Protein AF-A0A9W6NNH2-F1 (afdb_monomer)

Organism: NCBI:txid53360

Solvent-accessible surface area (backbone atoms only — not comparable to full-atom values): 13615 Å² total; per-residue (Å²): 144,78,88,74,80,78,75,76,79,69,58,72,83,59,45,53,59,52,49,52,51,45,46,66,54,49,48,57,52,49,50,51,48,53,50,50,55,46,50,50,50,52,47,36,63,72,48,48,49,53,44,42,61,72,46,48,44,54,47,47,42,56,69,50,48,49,55,51,50,48,47,49,44,59,67,47,46,48,54,51,51,50,48,48,47,57,66,48,49,52,53,50,52,47,45,44,59,70,52,47,42,62,54,48,51,52,51,52,49,53,53,56,68,48,44,62,57,53,53,50,52,52,50,54,50,52,51,49,50,49,50,51,50,50,50,51,50,48,51,48,51,67,50,48,51,55,49,51,50,50,52,52,48,48,41,63,70,49,50,49,56,50,50,50,53,50,51,49,50,44,56,55,51,54,52,50,47,45,48,60,69,46,52,49,55,52,53,48,46,46,62,67,62,47,48,58,57,52,53,48,47,45,63,70,48,51,45,59,50,51,52,50,51,49,50,53,38,45,74,70,62,80,40,76,72,79,76,71,80,71,79,82,71,89,86,82,85,78,82,80,86,74,133

Sequence (243 aa):
MTTRNEVQPLPAWLAWPIRVLAVIFVLPFRLAWDALVWLARVSWKYVGAPFTKYVLAPFCYYVLWTPLRWIAVHLLWRPLSWIAVHILWRPLVWFAKYVLAPMWDGFVWLLKATAPFWHLLARILLTAAKAVALALALVHRWILTPIGRAVAFVWRWVVVPIGQALRWAWNHSVVLLWRYLVVVPLRFVWTYVVVPPARWLHTWVLRPIADTTRSILTTLGLREPPRSRHPLRPGRHPQPRRR

Structure (mmCIF, N/CA/C/O backbone):
data_AF-A0A9W6NNH2-F1
#
_entry.id   AF-A0A9W6NNH2-F1
#
loop_
_atom_site.group_PDB
_atom_site.id
_atom_site.type_symbol
_atom_site.label_atom_id
_atom_site.label_alt_id
_atom_site.label_comp_id
_atom_site.label_asym_id
_atom_site.label_entity_id
_atom_site.label_seq_id
_atom_site.pdbx_PDB_ins_code
_atom_site.Cartn_x
_atom_site.Cartn_y
_atom_site.Cartn_z
_atom_site.occupancy
_atom_site.B_iso_or_equiv
_atom_site.auth_seq_id
_atom_site.auth_comp_id
_atom_site.auth_asym_id
_atom_site.auth_atom_id
_atom_site.pdbx_PDB_model_num
ATOM 1 N N . MET A 1 1 ? -40.286 -48.020 66.242 1.00 47.25 1 MET A N 1
ATOM 2 C CA . MET A 1 1 ? -40.678 -47.197 67.405 1.00 47.25 1 MET A CA 1
ATOM 3 C C . MET A 1 1 ? -41.002 -45.794 66.916 1.00 47.25 1 MET A C 1
ATOM 5 O O . MET A 1 1 ? -40.103 -44.993 66.723 1.00 47.25 1 MET A O 1
ATOM 9 N N . THR A 1 2 ? -42.276 -45.524 66.649 1.00 50.50 2 THR A N 1
ATOM 10 C CA . THR A 1 2 ? -42.802 -44.188 66.329 1.00 50.50 2 THR A CA 1
ATOM 11 C C . THR A 1 2 ? -44.136 -44.083 67.047 1.00 50.50 2 THR A C 1
ATOM 13 O O . THR A 1 2 ? -45.146 -44.591 66.564 1.00 50.50 2 THR A O 1
ATOM 16 N N . THR A 1 3 ? -44.121 -43.508 68.247 1.00 53.25 3 THR A N 1
ATOM 17 C CA . THR A 1 3 ? -45.312 -43.156 69.021 1.00 53.25 3 THR A CA 1
ATOM 18 C C . THR A 1 3 ? -46.012 -42.003 68.308 1.00 53.25 3 THR A C 1
ATOM 20 O O . THR A 1 3 ? -45.680 -40.832 68.482 1.00 53.25 3 THR A O 1
ATOM 23 N N . ARG A 1 4 ? -46.950 -42.341 67.418 1.00 51.94 4 ARG A N 1
ATOM 24 C CA . ARG A 1 4 ? -47.877 -41.372 66.834 1.00 51.94 4 ARG A CA 1
ATOM 25 C C . ARG A 1 4 ? -48.764 -40.891 67.978 1.00 51.94 4 ARG A C 1
ATOM 27 O O . ARG A 1 4 ? -49.584 -41.649 68.479 1.00 51.94 4 ARG A O 1
ATOM 34 N N . ASN A 1 5 ? -48.544 -39.660 68.419 1.00 58.00 5 ASN A N 1
ATOM 35 C CA . ASN A 1 5 ? -49.425 -38.985 69.360 1.00 58.00 5 ASN A CA 1
ATOM 36 C C . ASN A 1 5 ? -50.783 -38.804 68.671 1.00 58.00 5 ASN A C 1
ATOM 38 O O . ASN A 1 5 ? -50.976 -37.861 67.903 1.00 58.00 5 ASN A O 1
ATOM 42 N N . GLU A 1 6 ? -51.694 -39.750 68.884 1.00 57.25 6 GLU A N 1
ATOM 43 C CA . GLU A 1 6 ? -53.092 -39.615 68.499 1.00 57.25 6 GLU A CA 1
ATOM 44 C C . GLU A 1 6 ? -53.707 -38.530 69.380 1.00 57.25 6 GLU A C 1
ATOM 46 O O . GLU A 1 6 ? -54.066 -38.743 70.537 1.00 57.25 6 GLU A O 1
ATOM 51 N N . VAL A 1 7 ? -53.739 -37.312 68.844 1.00 63.28 7 VAL A N 1
ATOM 52 C CA . VAL A 1 7 ? -54.414 -36.180 69.468 1.00 63.28 7 VAL A CA 1
ATOM 53 C C . VAL A 1 7 ? -55.894 -36.547 69.558 1.00 63.28 7 VAL A C 1
ATOM 55 O O . VAL A 1 7 ? -56.568 -36.639 68.531 1.00 63.28 7 VAL A O 1
ATOM 58 N N . GLN A 1 8 ? -56.386 -36.802 70.775 1.00 69.69 8 GLN A N 1
ATOM 59 C CA . GLN A 1 8 ? -57.799 -37.102 71.005 1.00 69.69 8 GLN A CA 1
ATOM 60 C C . GLN A 1 8 ? -58.657 -35.971 70.412 1.00 69.69 8 GLN A C 1
ATOM 62 O O . GLN A 1 8 ? -58.396 -34.796 70.700 1.00 69.69 8 GLN A O 1
ATOM 67 N N . PRO A 1 9 ? -59.653 -36.281 69.560 1.00 68.62 9 PRO A N 1
ATOM 68 C CA . PRO A 1 9 ? -60.493 -35.260 68.958 1.00 68.62 9 PRO A CA 1
ATOM 69 C C . PRO A 1 9 ? -61.273 -34.543 70.060 1.00 68.62 9 PRO A C 1
ATOM 71 O O . PRO A 1 9 ? -61.974 -35.172 70.853 1.00 68.62 9 PRO A O 1
ATOM 74 N N . LEU A 1 10 ? -61.134 -33.216 70.114 1.00 74.25 10 LEU A N 1
ATOM 75 C CA . LEU A 1 10 ? -61.893 -32.373 71.035 1.00 74.25 10 LEU A CA 1
ATOM 76 C C . LEU A 1 10 ? -63.398 -32.683 70.908 1.00 74.25 10 LEU A C 1
ATOM 78 O O . LEU A 1 10 ? -63.884 -32.844 69.782 1.00 74.25 10 LEU A O 1
ATOM 82 N N . PRO A 1 11 ? -64.151 -32.724 72.024 1.00 78.12 11 PRO A N 1
ATOM 83 C CA . PRO A 1 11 ? -65.590 -32.958 71.996 1.00 78.12 11 PRO A CA 1
ATOM 84 C C . PRO A 1 11 ? -66.287 -32.003 71.020 1.00 78.12 11 PRO A C 1
ATOM 86 O O . PRO A 1 11 ? -66.023 -30.798 71.026 1.00 78.12 11 PRO A O 1
ATOM 89 N N . ALA A 1 12 ? -67.185 -32.529 70.181 1.00 76.38 12 ALA A N 1
ATOM 90 C CA . ALA A 1 12 ? -67.786 -31.785 69.067 1.00 76.38 12 ALA A CA 1
ATOM 91 C C . ALA A 1 12 ? -68.469 -30.468 69.495 1.00 76.38 12 ALA A C 1
ATOM 93 O O . ALA A 1 12 ? -68.444 -29.486 68.753 1.00 76.38 12 ALA A O 1
ATOM 94 N N . TRP A 1 13 ? -69.008 -30.425 70.716 1.00 80.00 13 TRP A N 1
ATOM 95 C CA . TRP A 1 13 ? -69.646 -29.243 71.300 1.00 80.00 13 TRP A CA 1
ATOM 96 C C . TRP A 1 13 ? -68.658 -28.119 71.664 1.00 80.00 13 TRP A C 1
ATOM 98 O O . TRP A 1 13 ? -69.042 -26.954 71.651 1.00 80.00 13 TRP A O 1
ATOM 108 N N . LEU A 1 14 ? -67.384 -28.437 71.928 1.00 78.00 14 LEU A N 1
ATOM 109 C CA . LEU A 1 14 ? -66.328 -27.459 72.229 1.00 78.00 14 LEU A CA 1
ATOM 110 C C . LEU A 1 14 ? -65.553 -27.039 70.968 1.00 78.00 14 LEU A C 1
ATOM 112 O O . LEU A 1 14 ? -65.073 -25.910 70.857 1.00 78.00 14 LEU A O 1
ATOM 116 N N . ALA A 1 15 ? -65.459 -27.939 69.987 1.00 78.75 15 ALA A N 1
ATOM 117 C CA . ALA A 1 15 ? -64.771 -27.682 68.727 1.00 78.75 15 ALA A CA 1
ATOM 118 C C . ALA A 1 15 ? -65.480 -26.621 67.865 1.00 78.75 15 ALA A C 1
ATOM 120 O O . ALA A 1 15 ? -64.811 -25.856 67.166 1.00 78.75 15 ALA A O 1
ATOM 121 N N . TRP A 1 16 ? -66.817 -26.554 67.908 1.00 84.19 16 TRP A N 1
ATOM 122 C CA . TRP A 1 16 ? -67.588 -25.592 67.114 1.00 84.19 16 TRP A CA 1
ATOM 123 C C . TRP A 1 16 ? -67.366 -24.130 67.564 1.00 84.19 16 TRP A C 1
ATOM 125 O O . TRP A 1 16 ? -66.945 -23.334 66.722 1.00 84.19 16 TRP A O 1
ATOM 135 N N . PRO A 1 17 ? -67.488 -23.763 68.860 1.00 85.56 17 PRO A N 1
ATOM 136 C CA . PRO A 1 17 ? -67.183 -22.408 69.338 1.00 85.56 17 PRO A CA 1
ATOM 137 C C . PRO A 1 17 ? -65.737 -21.981 69.080 1.00 85.56 17 PRO A C 1
ATOM 139 O O . PRO A 1 17 ? -65.490 -20.856 68.652 1.00 85.56 17 PRO A O 1
ATOM 142 N N . ILE A 1 18 ? -64.776 -22.886 69.291 1.00 85.62 18 ILE A N 1
ATOM 143 C CA . ILE A 1 18 ? -63.353 -22.606 69.066 1.00 85.62 18 ILE A CA 1
ATOM 144 C C . ILE A 1 18 ? -63.082 -22.333 67.586 1.00 85.62 18 ILE A C 1
ATOM 146 O O . ILE A 1 18 ? -62.339 -21.410 67.267 1.00 85.62 18 ILE A O 1
ATOM 150 N N . ARG A 1 19 ? -63.701 -23.085 66.666 1.00 82.94 19 ARG A N 1
ATOM 151 C CA . ARG A 1 19 ? -63.585 -22.814 65.224 1.00 82.94 19 ARG A CA 1
ATOM 152 C C . ARG A 1 19 ? -64.220 -21.486 64.840 1.00 82.94 19 ARG A C 1
ATOM 154 O O . ARG A 1 19 ? -63.640 -20.777 64.027 1.00 82.94 19 ARG A O 1
ATOM 161 N N . VAL A 1 20 ? -65.362 -21.131 65.426 1.00 87.81 20 VAL A N 1
ATOM 162 C CA . VAL A 1 20 ? -66.010 -19.834 65.183 1.00 87.81 20 VAL A CA 1
ATOM 163 C C . VAL A 1 20 ? -65.133 -18.685 65.690 1.00 87.81 20 VAL A C 1
ATOM 165 O O . VAL A 1 20 ? -64.893 -17.746 64.940 1.00 87.81 20 VAL A O 1
ATOM 168 N N . LEU A 1 21 ? -64.566 -18.786 66.897 1.00 86.19 21 LEU A N 1
ATOM 169 C CA . LEU A 1 21 ? -63.603 -17.814 67.436 1.00 86.19 21 LEU A CA 1
ATOM 170 C C . LEU A 1 21 ? -62.332 -17.730 66.588 1.00 86.19 21 LEU A C 1
ATOM 172 O O . LEU A 1 21 ? -61.879 -16.637 66.256 1.00 86.19 21 LEU A O 1
ATOM 176 N N . ALA A 1 22 ? -61.782 -18.876 66.189 1.00 87.88 22 ALA A N 1
ATOM 177 C CA . ALA A 1 22 ? -60.627 -18.928 65.309 1.00 87.88 22 ALA A CA 1
ATOM 178 C C . ALA A 1 22 ? -60.941 -18.260 63.969 1.00 87.88 22 ALA A C 1
ATOM 180 O O . ALA A 1 22 ? -60.144 -17.470 63.499 1.00 87.88 22 ALA A O 1
ATOM 181 N N . VAL A 1 23 ? -62.104 -18.492 63.366 1.00 87.69 23 VAL A N 1
ATOM 182 C CA . VAL A 1 23 ? -62.482 -17.817 62.117 1.00 87.69 23 VAL A CA 1
ATOM 183 C C . VAL A 1 23 ? -62.673 -16.317 62.354 1.00 87.69 23 VAL A C 1
ATOM 185 O O . VAL A 1 23 ? -62.126 -15.517 61.606 1.00 87.69 23 VAL A O 1
ATOM 188 N N . ILE A 1 24 ? -63.356 -15.909 63.423 1.00 91.81 24 ILE A N 1
ATOM 189 C CA . ILE A 1 24 ? -63.583 -14.491 63.740 1.00 91.81 24 ILE A CA 1
ATOM 190 C C . ILE A 1 24 ? -62.273 -13.725 63.951 1.00 91.81 24 ILE A C 1
ATOM 192 O O . ILE A 1 24 ? -62.196 -12.576 63.536 1.00 91.81 24 ILE A O 1
ATOM 196 N N . PHE A 1 25 ? -61.243 -14.329 64.550 1.00 91.75 25 PHE A N 1
ATOM 197 C CA . PHE A 1 25 ? -59.963 -13.653 64.803 1.00 91.75 25 PHE A CA 1
ATOM 198 C C . PHE A 1 25 ? -58.910 -13.896 63.716 1.00 91.75 25 PHE A C 1
ATOM 200 O O . PHE A 1 25 ? -58.250 -12.963 63.260 1.00 91.75 25 PHE A O 1
ATOM 207 N N . VAL A 1 26 ? -58.743 -15.144 63.279 1.00 88.38 26 VAL A N 1
ATOM 208 C CA . VAL A 1 26 ? -57.704 -15.534 62.316 1.00 88.38 26 VAL A CA 1
ATOM 209 C C . VAL A 1 26 ? -58.049 -15.031 60.926 1.00 88.38 26 VAL A C 1
ATOM 211 O O . VAL A 1 26 ? -57.150 -14.599 60.216 1.00 88.38 26 VAL A O 1
ATOM 214 N N . LEU A 1 27 ? -59.320 -15.056 60.516 1.00 89.19 27 LEU A N 1
ATOM 215 C CA . LEU A 1 27 ? -59.701 -14.635 59.169 1.00 89.19 27 LEU A CA 1
ATOM 216 C C . LEU A 1 27 ? -59.407 -13.145 58.902 1.00 89.19 27 LEU A C 1
ATOM 218 O O . LEU A 1 27 ? -58.747 -12.872 57.897 1.00 89.19 27 LEU A O 1
ATOM 222 N N . PRO A 1 28 ? -59.790 -12.178 59.764 1.00 88.75 28 PRO A N 1
ATOM 223 C CA . PRO A 1 28 ? -59.445 -10.774 59.540 1.00 88.75 28 PRO A CA 1
ATOM 224 C C . PRO A 1 28 ? -57.946 -10.513 59.679 1.00 88.75 28 PRO A C 1
ATOM 226 O O . PRO A 1 28 ? -57.401 -9.728 58.909 1.00 88.75 28 PRO A O 1
ATOM 229 N N . PHE A 1 29 ? -57.254 -11.204 60.590 1.00 93.00 29 PHE A N 1
ATOM 230 C CA . PHE A 1 29 ? -55.800 -11.092 60.698 1.00 93.00 29 PHE A CA 1
ATOM 231 C C . PHE A 1 29 ? -55.095 -11.602 59.433 1.00 93.00 29 PHE A C 1
ATOM 233 O O . PHE A 1 29 ? -54.167 -10.974 58.929 1.00 93.00 29 PHE A O 1
ATOM 240 N N . ARG A 1 30 ? -55.573 -12.716 58.870 1.00 90.69 30 ARG A N 1
ATOM 241 C CA . ARG A 1 30 ? -55.041 -13.303 57.638 1.00 90.69 30 ARG A CA 1
ATOM 242 C C . ARG A 1 30 ? -55.327 -12.421 56.425 1.00 90.69 30 ARG A C 1
ATOM 244 O O . ARG A 1 30 ? -54.428 -12.214 55.622 1.00 90.69 30 ARG A O 1
ATOM 251 N N . LEU A 1 31 ? -56.524 -11.837 56.338 1.00 92.94 31 LEU A N 1
ATOM 252 C CA . LEU A 1 31 ? -56.867 -10.845 55.313 1.00 92.94 31 LEU A CA 1
ATOM 253 C C . LEU A 1 31 ? -56.002 -9.585 55.422 1.00 92.94 31 LEU A C 1
ATOM 255 O O . LEU A 1 31 ? -55.522 -9.091 54.406 1.00 92.94 31 LEU A O 1
ATOM 259 N N . ALA A 1 32 ? -55.758 -9.091 56.639 1.00 93.25 32 ALA A N 1
ATOM 260 C CA . ALA A 1 32 ? -54.864 -7.960 56.868 1.00 93.25 32 ALA A CA 1
ATOM 261 C C . ALA A 1 32 ? -53.425 -8.289 56.444 1.00 93.25 32 ALA A C 1
ATOM 263 O O . ALA A 1 32 ? -52.776 -7.476 55.789 1.00 93.25 32 ALA A O 1
ATOM 264 N N . TRP A 1 33 ? -52.943 -9.495 56.755 1.00 91.75 33 TRP A N 1
ATOM 265 C CA . TRP A 1 33 ? -51.623 -9.959 56.335 1.00 91.75 33 TRP A CA 1
ATOM 266 C C . TRP A 1 33 ? -51.509 -10.085 54.815 1.00 91.75 33 TRP A C 1
ATOM 268 O O . TRP A 1 33 ? -50.562 -9.570 54.222 1.00 91.75 33 TRP A O 1
ATOM 278 N N . ASP A 1 34 ? -52.493 -10.705 54.165 1.00 93.56 34 ASP A N 1
ATOM 279 C CA . ASP A 1 34 ? -52.512 -10.845 52.710 1.00 93.56 34 ASP A CA 1
ATOM 280 C C . ASP A 1 34 ? -52.590 -9.479 52.017 1.00 93.56 34 ASP A C 1
ATOM 282 O O . ASP A 1 34 ? -51.879 -9.252 51.033 1.00 93.56 34 ASP A O 1
ATOM 286 N N . ALA A 1 35 ? -53.364 -8.535 52.565 1.00 93.31 35 ALA A N 1
ATOM 287 C CA . ALA A 1 35 ? -53.407 -7.154 52.095 1.00 93.31 35 ALA A CA 1
ATOM 288 C C . ALA A 1 35 ? -52.049 -6.454 52.254 1.00 93.31 35 ALA A C 1
ATOM 290 O O . ALA A 1 35 ? -51.607 -5.766 51.336 1.00 93.31 35 ALA A O 1
ATOM 291 N N . LEU A 1 36 ? -51.352 -6.670 53.371 1.00 95.00 36 LEU A N 1
ATOM 292 C CA . LEU A 1 36 ? -50.045 -6.072 53.646 1.00 95.00 36 LEU A CA 1
ATOM 293 C C . LEU A 1 36 ? -48.951 -6.638 52.731 1.00 95.00 36 LEU A C 1
ATOM 295 O O . LEU A 1 36 ? -48.165 -5.884 52.159 1.00 95.00 36 LEU A O 1
ATOM 299 N N . VAL A 1 37 ? -48.938 -7.954 52.507 1.00 93.19 37 VAL A N 1
ATOM 300 C CA . VAL A 1 37 ? -48.022 -8.617 51.564 1.00 93.19 37 VAL A CA 1
ATOM 301 C C . VAL A 1 37 ? -48.337 -8.227 50.118 1.00 93.19 37 VAL A C 1
ATOM 303 O O . VAL A 1 37 ? -47.435 -8.128 49.281 1.00 93.19 37 VAL A O 1
ATOM 306 N N . TRP A 1 38 ? -49.610 -8.013 49.788 1.00 93.44 38 TRP A N 1
ATOM 307 C CA . TRP A 1 38 ? -50.004 -7.486 48.486 1.00 93.44 38 TRP A CA 1
ATOM 308 C C . TRP A 1 38 ? -49.512 -6.047 48.301 1.00 93.44 38 TRP A C 1
ATOM 310 O O . TRP A 1 38 ? -48.852 -5.763 47.302 1.00 93.44 38 TRP A O 1
ATOM 320 N N . LEU A 1 39 ? -49.715 -5.178 49.297 1.00 91.88 39 LEU A N 1
ATOM 321 C CA . LEU A 1 39 ? -49.193 -3.809 49.322 1.00 91.88 39 LEU A CA 1
ATOM 322 C C . LEU A 1 39 ? -47.673 -3.787 49.179 1.00 91.88 39 LEU A C 1
ATOM 324 O O . LEU A 1 39 ? -47.153 -3.044 48.351 1.00 91.88 39 LEU A O 1
ATOM 328 N N . ALA A 1 40 ? -46.957 -4.642 49.905 1.00 86.69 40 ALA A N 1
ATOM 329 C CA . ALA A 1 40 ? -45.508 -4.775 49.797 1.00 86.69 40 ALA A CA 1
ATOM 330 C C . ALA A 1 40 ? -45.064 -5.213 48.390 1.00 86.69 40 ALA A C 1
ATOM 332 O O . ALA A 1 40 ? -44.131 -4.639 47.830 1.00 86.69 40 ALA A O 1
ATOM 333 N N . ARG A 1 41 ? -45.754 -6.181 47.768 1.00 87.56 41 ARG A N 1
ATOM 334 C CA . ARG A 1 41 ? -45.450 -6.633 46.396 1.00 87.56 41 ARG A CA 1
ATOM 335 C C . ARG A 1 41 ? -45.725 -5.563 45.350 1.00 87.56 41 ARG A C 1
ATOM 337 O O . ARG A 1 41 ? -44.919 -5.387 44.440 1.00 87.56 41 ARG A O 1
ATOM 344 N N . VAL A 1 42 ? -46.840 -4.852 45.470 1.00 88.75 42 VAL A N 1
ATOM 345 C CA . VAL A 1 42 ? -47.186 -3.734 44.585 1.00 88.75 42 VAL A CA 1
ATOM 346 C C . VAL A 1 42 ? -46.149 -2.625 44.745 1.00 88.75 42 VAL A C 1
ATOM 348 O O . VAL A 1 42 ? -45.570 -2.181 43.757 1.00 88.75 42 VAL A O 1
ATOM 351 N N . SER A 1 43 ? -45.807 -2.271 45.982 1.00 86.94 43 SER A N 1
ATOM 352 C CA . SER A 1 43 ? -44.774 -1.276 46.290 1.00 86.94 43 SER A CA 1
ATOM 353 C C . SER A 1 43 ? -43.422 -1.672 45.694 1.00 86.94 43 SER A C 1
ATOM 355 O O . SER A 1 43 ? -42.750 -0.862 45.057 1.00 86.94 43 SER A O 1
ATOM 357 N N . TRP A 1 44 ? -43.042 -2.946 45.806 1.00 86.06 44 TRP A N 1
ATOM 358 C CA . TRP A 1 44 ? -41.820 -3.457 45.195 1.00 86.06 44 TRP A CA 1
ATOM 359 C C . TRP A 1 44 ? -41.863 -3.401 43.666 1.00 86.06 44 TRP A C 1
ATOM 361 O O . TRP A 1 44 ? -40.882 -3.017 43.040 1.00 86.06 44 TRP A O 1
ATOM 371 N N . LYS A 1 45 ? -42.990 -3.739 43.038 1.00 80.62 45 LYS A N 1
ATOM 372 C CA . LYS A 1 45 ? -43.104 -3.779 41.575 1.00 80.62 45 LYS A CA 1
ATOM 373 C C . LYS A 1 45 ? -43.136 -2.384 40.942 1.00 80.62 45 LYS A C 1
ATOM 375 O O . LYS A 1 45 ? -42.568 -2.207 39.868 1.00 80.62 45 LYS A O 1
ATOM 380 N N . TYR A 1 46 ? -43.763 -1.412 41.603 1.00 82.56 46 TYR A N 1
ATOM 381 C CA . TYR A 1 46 ? -43.919 -0.050 41.080 1.00 82.56 46 TYR A CA 1
ATOM 382 C C . TYR A 1 46 ? -42.848 0.932 41.553 1.00 82.56 46 TYR A C 1
ATOM 384 O O . TYR A 1 46 ? -42.556 1.878 40.831 1.00 82.56 46 TYR A O 1
ATOM 392 N N . VAL A 1 47 ? -42.244 0.718 42.724 1.00 78.38 47 VAL A N 1
ATOM 393 C CA . VAL A 1 47 ? -41.224 1.622 43.281 1.00 78.38 47 VAL A CA 1
ATOM 394 C C . VAL A 1 47 ? -39.878 0.915 43.380 1.00 78.38 47 VAL A C 1
ATOM 396 O O . VAL A 1 47 ? -38.890 1.400 42.836 1.00 78.38 47 VAL A O 1
ATOM 399 N N . GLY A 1 48 ? -39.833 -0.269 43.997 1.00 77.69 48 GLY A N 1
ATOM 400 C CA . GLY A 1 48 ? -38.581 -0.998 44.239 1.00 77.69 48 GLY A CA 1
ATOM 401 C C . GLY A 1 48 ? -37.841 -1.417 42.962 1.00 77.69 48 GLY A C 1
ATOM 402 O O . GLY A 1 48 ? -36.641 -1.179 42.833 1.00 77.69 48 GLY A O 1
ATOM 403 N N . ALA A 1 49 ? -38.550 -1.998 41.995 1.00 77.50 49 ALA A N 1
ATOM 404 C CA . ALA A 1 49 ? -38.003 -2.502 40.737 1.00 77.50 49 ALA A CA 1
ATOM 405 C C . ALA A 1 49 ? -37.472 -1.395 39.803 1.00 77.50 49 ALA A C 1
ATOM 407 O O . ALA A 1 49 ? -36.342 -1.520 39.321 1.00 77.50 49 ALA A O 1
ATOM 408 N N . PRO A 1 50 ? -38.204 -0.292 39.543 1.00 76.50 50 PRO A N 1
ATOM 409 C CA . PRO A 1 50 ? -37.633 0.809 38.776 1.00 76.50 50 PRO A CA 1
ATOM 410 C C . PRO A 1 50 ? -36.505 1.506 39.542 1.00 76.50 50 PRO A C 1
ATOM 412 O O . PRO A 1 50 ? -35.480 1.812 38.942 1.00 76.50 50 PRO A O 1
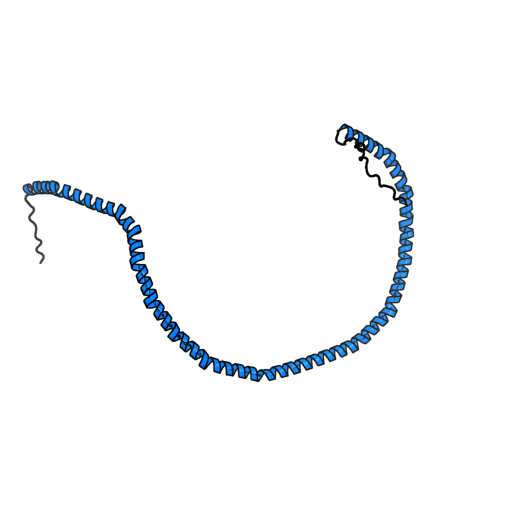ATOM 415 N N . PHE A 1 51 ? -36.610 1.689 40.860 1.00 82.56 51 PHE A N 1
ATOM 416 C CA . PHE A 1 51 ? -35.542 2.329 41.634 1.00 82.56 51 PHE A CA 1
ATOM 417 C C . PHE A 1 51 ? -34.238 1.517 41.615 1.00 82.56 51 PHE A C 1
ATOM 419 O O . PHE A 1 51 ? -33.158 2.059 41.374 1.00 82.56 51 PHE A O 1
ATOM 426 N N . THR A 1 52 ? -34.323 0.194 41.776 1.00 77.94 52 THR A N 1
ATOM 427 C CA . THR A 1 52 ? -33.148 -0.685 41.672 1.00 77.94 52 THR A CA 1
ATOM 428 C C . THR A 1 52 ? -32.542 -0.674 40.273 1.00 77.94 52 THR A C 1
ATOM 430 O O . THR A 1 52 ? -31.322 -0.605 40.146 1.00 77.94 52 THR A O 1
ATOM 433 N N . LYS A 1 53 ? -33.360 -0.677 39.215 1.00 77.62 53 LYS A N 1
ATOM 434 C CA . LYS A 1 53 ? -32.864 -0.697 37.832 1.00 77.62 53 LYS A CA 1
ATOM 435 C C . LYS A 1 53 ? -32.296 0.646 37.361 1.00 77.62 53 LYS A C 1
ATOM 437 O O . LYS A 1 53 ? -31.295 0.654 36.652 1.00 77.62 53 LYS A O 1
ATOM 442 N N . TYR A 1 54 ? -32.921 1.763 37.730 1.00 83.75 54 TYR A N 1
ATOM 443 C CA . TYR A 1 54 ? -32.560 3.091 37.219 1.00 83.75 54 TYR A CA 1
ATOM 444 C C . TYR A 1 54 ? -31.631 3.882 38.136 1.00 83.75 54 TYR A C 1
ATOM 446 O O . TYR A 1 54 ? -30.931 4.762 37.649 1.00 83.75 54 TYR A O 1
ATOM 454 N N . VAL A 1 55 ? -31.596 3.581 39.436 1.00 82.00 55 VAL A N 1
ATOM 455 C CA . VAL A 1 55 ? -30.751 4.305 40.395 1.00 82.00 55 VAL A CA 1
ATOM 456 C C . VAL A 1 55 ? -29.671 3.385 40.938 1.00 82.00 55 VAL A C 1
ATOM 458 O O . VAL A 1 55 ? -28.485 3.664 40.779 1.00 82.00 55 VAL A O 1
ATOM 461 N N . LEU A 1 56 ? -30.057 2.249 41.521 1.00 83.00 56 LEU A N 1
ATOM 462 C CA . LEU A 1 56 ? -29.107 1.399 42.238 1.00 83.00 56 LEU A CA 1
ATOM 463 C C . LEU A 1 56 ? -28.130 0.676 41.302 1.00 83.00 56 LEU A C 1
ATOM 465 O O . LEU A 1 56 ? -26.948 0.590 41.617 1.00 83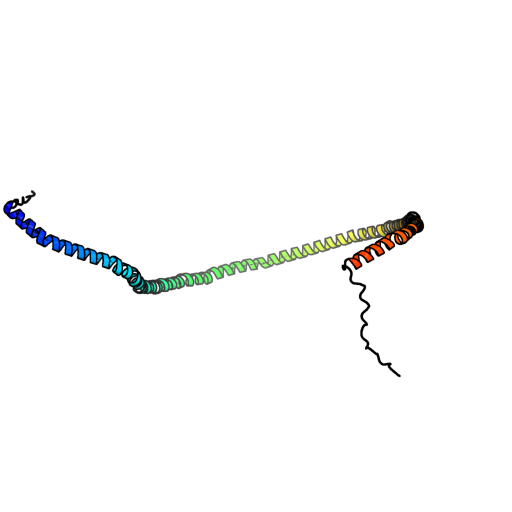.00 56 LEU A O 1
ATOM 469 N N . ALA A 1 57 ? -28.592 0.193 40.148 1.00 81.44 57 ALA A N 1
ATOM 470 C CA . ALA A 1 57 ? -27.751 -0.485 39.166 1.00 81.44 57 ALA A CA 1
ATOM 471 C C . ALA A 1 57 ? -26.683 0.438 38.549 1.00 81.44 57 ALA A C 1
ATOM 473 O O . ALA A 1 57 ? -25.509 0.068 38.609 1.00 81.44 57 ALA A O 1
ATOM 474 N N . PRO A 1 58 ? -27.008 1.635 38.013 1.00 79.44 58 PRO A N 1
ATOM 475 C CA . PRO A 1 58 ? -25.972 2.546 37.538 1.00 79.44 58 PRO A CA 1
ATOM 476 C C . PRO A 1 58 ? -25.108 3.065 38.686 1.00 79.44 58 PRO A C 1
ATOM 478 O O . PRO A 1 58 ? -23.902 3.174 38.505 1.00 79.44 58 PRO A O 1
ATOM 481 N N . PHE A 1 59 ? -25.659 3.310 39.878 1.00 85.56 59 PHE A N 1
ATOM 482 C CA . PHE A 1 59 ? -24.854 3.731 41.025 1.00 85.56 59 PHE A CA 1
ATOM 483 C C . PHE A 1 59 ? -23.851 2.652 41.454 1.00 85.56 59 PHE A C 1
ATOM 485 O O . PHE A 1 59 ? -22.668 2.943 41.566 1.00 85.56 59 PHE A O 1
ATOM 492 N N . CYS A 1 60 ? -24.272 1.391 41.607 1.00 83.31 60 CYS A N 1
ATOM 493 C CA . CYS A 1 60 ? -23.358 0.277 41.878 1.00 83.31 60 CYS A CA 1
ATOM 494 C C . CYS A 1 60 ? -22.350 0.088 40.748 1.00 83.31 60 CYS A C 1
ATOM 496 O O . CYS A 1 60 ? -21.171 -0.117 41.014 1.00 83.31 60 CYS A O 1
ATOM 498 N N . TYR A 1 61 ? -22.778 0.187 39.491 1.00 85.56 61 TYR A N 1
ATOM 499 C CA . TYR A 1 61 ? -21.863 0.091 38.362 1.00 85.56 61 TYR A CA 1
ATOM 500 C C . TYR A 1 61 ? -20.808 1.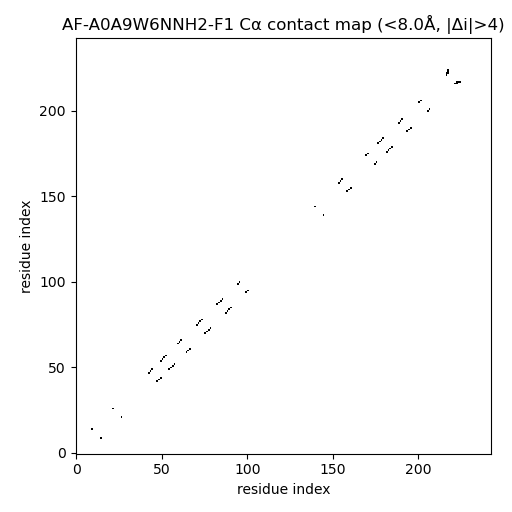205 38.419 1.00 85.56 61 TYR A C 1
ATOM 502 O O . TYR A 1 61 ? -19.614 0.930 38.400 1.00 85.56 61 TYR A O 1
ATOM 510 N N . TYR A 1 62 ? -21.200 2.464 38.594 1.00 86.81 62 TYR A N 1
ATOM 511 C CA . TYR A 1 62 ? -20.236 3.558 38.649 1.00 86.81 62 TYR A CA 1
ATOM 512 C C . TYR A 1 62 ? -19.360 3.523 39.908 1.00 86.81 62 TYR A C 1
ATOM 514 O O . TYR A 1 62 ? -18.153 3.733 39.801 1.00 86.81 62 TYR A O 1
ATOM 522 N N . VAL A 1 63 ? -19.924 3.218 41.075 1.00 88.94 63 VAL A N 1
ATOM 523 C CA . VAL A 1 63 ? -19.206 3.255 42.358 1.00 88.94 63 VAL A CA 1
ATOM 524 C C . VAL A 1 63 ? -18.334 2.024 42.582 1.00 88.94 63 VAL A C 1
ATOM 526 O O . VAL A 1 63 ? -17.257 2.169 43.140 1.00 88.94 63 VAL A O 1
ATOM 529 N N . LEU A 1 64 ? -18.741 0.827 42.150 1.00 86.38 64 LEU A N 1
ATOM 530 C CA . LEU A 1 64 ? -17.943 -0.394 42.336 1.00 86.38 64 LEU A CA 1
ATOM 531 C C . LEU A 1 64 ? -17.132 -0.743 41.091 1.00 86.38 64 LEU A C 1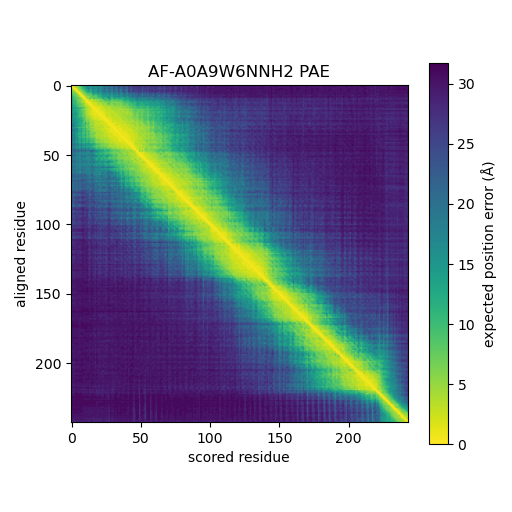
ATOM 533 O O . LEU A 1 64 ? -15.937 -1.013 41.191 1.00 86.38 64 LEU A O 1
ATOM 537 N N . TRP A 1 65 ? -17.747 -0.727 39.905 1.00 85.44 65 TRP A N 1
ATOM 538 C CA . TRP A 1 65 ? -17.085 -1.219 38.694 1.00 85.44 65 TRP A CA 1
ATOM 539 C C . TRP A 1 65 ? -16.010 -0.263 38.180 1.00 85.44 65 TRP A C 1
ATOM 541 O O . TRP A 1 65 ? -14.949 -0.710 37.748 1.00 85.44 65 TRP A O 1
ATOM 551 N N . THR A 1 66 ? -16.237 1.051 38.253 1.00 84.06 66 THR A N 1
ATOM 552 C CA . THR A 1 66 ? -15.253 2.043 37.791 1.00 84.06 66 THR A CA 1
ATOM 553 C C . THR A 1 66 ? -13.940 1.994 38.578 1.00 84.06 66 THR A C 1
ATOM 555 O O . THR A 1 66 ? -12.894 1.876 37.932 1.00 84.06 66 THR A O 1
ATOM 558 N N . PRO A 1 67 ? -13.927 2.027 39.929 1.00 85.44 67 PRO A N 1
ATOM 559 C CA . PRO A 1 67 ? -12.675 1.907 40.668 1.00 85.44 67 PRO A CA 1
ATOM 560 C C . PRO A 1 67 ? -12.077 0.511 40.548 1.00 85.44 67 PRO A C 1
ATOM 562 O O . PRO A 1 67 ? -10.863 0.401 40.426 1.00 85.44 67 PRO A O 1
ATOM 565 N N . LEU A 1 68 ? -12.888 -0.550 40.491 1.00 87.81 68 LEU A N 1
ATOM 566 C CA . LEU A 1 68 ? -12.362 -1.903 40.320 1.00 87.81 68 LEU A CA 1
ATOM 567 C C . LEU A 1 68 ? -11.655 -2.067 38.969 1.00 87.81 68 LEU A C 1
ATOM 569 O O . LEU A 1 68 ? -10.553 -2.606 38.909 1.00 87.81 68 LEU A O 1
ATOM 573 N N . ARG A 1 69 ? -12.234 -1.529 37.889 1.00 87.19 69 ARG A N 1
ATOM 574 C CA . ARG A 1 69 ? -11.593 -1.479 36.571 1.00 87.19 69 ARG A CA 1
ATOM 575 C C . ARG A 1 69 ? -10.353 -0.594 36.591 1.00 87.19 69 ARG A C 1
ATOM 577 O O . ARG A 1 69 ? -9.344 -0.960 35.994 1.00 87.19 69 ARG A O 1
ATOM 584 N N . TRP A 1 70 ? -10.406 0.558 37.256 1.00 90.06 70 TRP A N 1
ATOM 585 C CA . TRP A 1 70 ? -9.252 1.445 37.360 1.00 90.06 70 TRP A CA 1
ATOM 586 C C . TRP A 1 70 ? -8.091 0.763 38.087 1.00 90.06 70 TRP A C 1
ATOM 588 O O . TRP A 1 70 ? -6.976 0.794 37.570 1.00 90.06 70 TRP A O 1
ATOM 598 N N . ILE A 1 71 ? -8.366 0.087 39.208 1.00 88.38 71 ILE A N 1
ATOM 599 C CA . ILE A 1 71 ? -7.397 -0.706 39.969 1.00 88.38 71 ILE A CA 1
ATOM 600 C C . ILE A 1 71 ? -6.899 -1.864 39.113 1.00 88.38 71 ILE A C 1
ATOM 602 O O . ILE A 1 71 ? -5.698 -2.019 38.985 1.00 88.38 71 ILE A O 1
ATOM 606 N N . ALA A 1 72 ? -7.764 -2.634 38.454 1.00 89.88 72 ALA A N 1
ATOM 607 C CA . ALA A 1 72 ? -7.323 -3.730 37.593 1.00 89.88 72 ALA A CA 1
ATOM 608 C C . ALA A 1 72 ? -6.381 -3.236 36.482 1.00 89.88 72 ALA A C 1
ATOM 610 O O . ALA A 1 72 ? -5.321 -3.809 36.249 1.00 89.88 72 ALA A O 1
ATOM 611 N N . VAL A 1 73 ? -6.698 -2.118 35.831 1.00 87.25 73 VAL A N 1
ATOM 612 C CA . VAL A 1 73 ? -5.837 -1.562 34.780 1.00 87.25 73 VAL A CA 1
ATOM 613 C C . VAL A 1 73 ? -4.547 -0.972 35.365 1.00 87.25 73 VAL A C 1
ATOM 615 O O . VAL A 1 73 ? -3.458 -1.216 34.856 1.00 87.25 73 VAL A O 1
ATOM 618 N N . HIS A 1 74 ? -4.610 -0.201 36.444 1.00 90.75 74 HIS A N 1
ATOM 619 C CA . HIS A 1 74 ? -3.407 0.443 36.979 1.00 90.75 74 HIS A CA 1
ATOM 620 C C . HIS A 1 74 ? -2.507 -0.527 37.743 1.00 90.75 74 HIS A C 1
ATOM 622 O O . HIS A 1 74 ? -1.290 -0.409 37.652 1.00 90.75 74 HIS A O 1
ATOM 628 N N . LEU A 1 75 ? -3.091 -1.487 38.451 1.00 88.12 75 LEU A N 1
ATOM 629 C CA . LEU A 1 75 ? -2.385 -2.423 39.315 1.00 88.12 75 LEU A CA 1
ATOM 630 C C . LEU A 1 75 ? -1.983 -3.711 38.600 1.00 88.12 75 LEU A C 1
ATOM 632 O O . LEU A 1 75 ? -0.952 -4.264 38.947 1.00 88.12 75 LEU A O 1
ATOM 636 N N . LEU A 1 76 ? -2.746 -4.197 37.615 1.00 86.44 76 LEU A N 1
ATOM 637 C CA . LEU A 1 76 ? -2.344 -5.380 36.839 1.00 86.44 76 LEU A CA 1
ATOM 638 C C . LEU A 1 76 ? -1.739 -4.968 35.502 1.00 86.44 76 LEU A C 1
ATOM 640 O O . LEU A 1 76 ? -0.627 -5.375 35.181 1.00 86.44 76 LEU A O 1
ATOM 644 N N . TRP A 1 77 ? -2.430 -4.131 34.724 1.00 87.25 77 TRP A N 1
ATOM 645 C CA . TRP A 1 77 ? -2.014 -3.876 33.342 1.00 87.25 77 TRP A CA 1
ATOM 646 C C . TRP A 1 77 ? -0.726 -3.057 33.232 1.00 87.25 77 TRP A C 1
ATOM 648 O O . TRP A 1 77 ? 0.147 -3.405 32.435 1.00 87.25 77 TRP A O 1
ATOM 658 N N . ARG A 1 78 ? -0.563 -1.992 34.028 1.00 86.81 78 ARG A N 1
ATOM 659 C CA . ARG A 1 78 ? 0.662 -1.170 33.987 1.00 86.81 78 ARG A CA 1
ATOM 660 C C . ARG A 1 78 ? 1.925 -1.939 34.393 1.00 86.81 78 ARG A C 1
ATOM 662 O O . ARG A 1 78 ? 2.880 -1.876 33.619 1.00 86.81 78 ARG A O 1
ATOM 669 N N . PRO A 1 79 ? 1.982 -2.668 35.527 1.00 85.50 79 PRO A N 1
ATOM 670 C CA . PRO A 1 79 ? 3.186 -3.419 35.868 1.00 85.50 79 PRO A CA 1
ATOM 671 C C . PRO A 1 79 ? 3.400 -4.605 34.934 1.00 85.50 79 PRO A C 1
ATOM 673 O O . PRO A 1 79 ? 4.538 -4.849 34.554 1.00 85.50 79 PRO A O 1
ATOM 676 N N . LEU A 1 80 ? 2.345 -5.288 34.479 1.00 87.31 80 LEU A N 1
ATOM 677 C CA . LEU A 1 80 ? 2.499 -6.387 33.527 1.00 87.31 80 LEU A CA 1
ATOM 678 C C . LEU A 1 80 ? 3.057 -5.899 32.185 1.00 87.31 80 LEU A C 1
ATOM 680 O O . LEU A 1 80 ? 3.959 -6.519 31.632 1.00 87.31 80 LEU A O 1
ATOM 684 N N . SER A 1 81 ? 2.585 -4.749 31.698 1.00 84.81 81 SER A N 1
ATOM 685 C CA . SER A 1 81 ? 3.125 -4.117 30.489 1.00 84.81 81 SER A CA 1
ATOM 686 C C . SER A 1 81 ? 4.558 -3.638 30.700 1.00 84.81 81 SER A C 1
ATOM 688 O O . SER A 1 81 ? 5.397 -3.813 29.821 1.00 84.81 81 SER A O 1
ATOM 690 N N . TRP A 1 82 ? 4.871 -3.066 31.867 1.00 89.00 82 TRP A N 1
ATOM 691 C CA . TRP A 1 82 ? 6.233 -2.649 32.191 1.00 89.00 82 TRP A CA 1
ATOM 692 C C . TRP A 1 82 ? 7.185 -3.845 32.220 1.00 89.00 82 TRP A C 1
ATOM 694 O O . TRP A 1 82 ? 8.234 -3.787 31.589 1.00 89.00 82 TRP A O 1
ATOM 704 N N . ILE A 1 83 ? 6.790 -4.946 32.868 1.00 87.06 83 ILE A N 1
ATOM 705 C CA . ILE A 1 83 ? 7.548 -6.199 32.913 1.00 87.06 83 ILE A CA 1
ATOM 706 C C . ILE A 1 83 ? 7.696 -6.771 31.507 1.00 87.06 83 ILE A C 1
ATOM 708 O O . ILE A 1 83 ? 8.808 -7.094 31.116 1.00 87.06 83 ILE A O 1
ATOM 712 N N . ALA A 1 84 ? 6.624 -6.847 30.716 1.00 87.56 84 ALA A N 1
ATOM 713 C CA . ALA A 1 84 ? 6.689 -7.349 29.347 1.00 87.56 84 ALA A CA 1
ATOM 714 C C . ALA A 1 84 ? 7.660 -6.524 28.491 1.00 87.56 84 ALA A C 1
ATOM 716 O O . ALA A 1 84 ? 8.503 -7.084 27.796 1.00 87.56 84 ALA A O 1
ATOM 717 N N . VAL A 1 85 ? 7.617 -5.194 28.585 1.00 85.19 85 VAL A N 1
ATOM 718 C CA . VAL A 1 85 ? 8.547 -4.327 27.854 1.00 85.19 85 VAL A CA 1
ATOM 719 C C . VAL A 1 85 ? 9.972 -4.481 28.389 1.00 85.19 85 VAL A C 1
ATOM 721 O O . VAL A 1 85 ? 10.904 -4.634 27.610 1.00 85.19 85 VAL A O 1
ATOM 724 N N . HIS A 1 86 ? 10.193 -4.484 29.701 1.00 90.00 86 HIS A N 1
ATOM 725 C CA . HIS A 1 86 ? 11.552 -4.584 30.235 1.00 90.00 86 HIS A CA 1
ATOM 726 C C . HIS A 1 86 ? 12.177 -5.970 30.028 1.00 90.00 86 HIS A C 1
ATOM 728 O O . HIS A 1 86 ? 13.360 -6.048 29.705 1.00 90.00 86 HIS A O 1
ATOM 734 N N . ILE A 1 87 ? 11.396 -7.041 30.187 1.00 85.56 87 ILE A N 1
ATOM 735 C CA . ILE A 1 87 ? 11.852 -8.432 30.092 1.00 85.56 87 ILE A CA 1
ATOM 736 C C . ILE A 1 87 ? 11.877 -8.939 28.656 1.00 85.56 87 ILE A C 1
ATOM 738 O O . ILE A 1 87 ? 12.778 -9.700 28.347 1.00 85.56 87 ILE A O 1
ATOM 742 N N . LEU A 1 88 ? 10.951 -8.567 27.766 1.00 85.81 88 LEU A N 1
ATOM 743 C CA . LEU A 1 88 ? 11.060 -8.990 26.363 1.00 85.81 88 LEU A CA 1
ATOM 744 C C . LEU A 1 88 ? 11.850 -7.985 25.533 1.00 85.81 88 LEU A C 1
ATOM 746 O O . LEU A 1 88 ? 12.780 -8.373 24.834 1.00 85.81 88 LEU A O 1
ATOM 750 N N . TRP A 1 89 ? 11.503 -6.697 25.584 1.00 87.00 89 TRP A N 1
ATOM 751 C CA . TRP A 1 89 ? 12.017 -5.739 24.601 1.00 87.00 89 TRP A CA 1
ATOM 752 C C . TRP A 1 89 ? 13.512 -5.470 24.764 1.00 87.00 89 TRP A C 1
ATOM 754 O O . TRP A 1 89 ? 14.254 -5.502 23.785 1.00 87.00 89 TRP A O 1
ATOM 764 N N . ARG A 1 90 ? 13.988 -5.233 25.994 1.00 86.25 90 ARG A N 1
ATOM 765 C CA . ARG A 1 90 ? 15.412 -4.937 26.233 1.00 86.25 90 ARG A CA 1
ATOM 766 C C . ARG A 1 90 ? 16.343 -6.086 25.833 1.00 86.25 90 ARG A C 1
ATOM 768 O O . ARG A 1 90 ? 17.292 -5.801 25.102 1.00 86.25 90 ARG A O 1
ATOM 775 N N . PRO A 1 91 ? 16.114 -7.349 26.238 1.00 83.75 91 PRO A N 1
ATOM 776 C CA . PRO A 1 91 ? 16.975 -8.438 25.795 1.00 83.75 91 PRO A CA 1
ATOM 777 C C . PRO A 1 91 ? 16.770 -8.780 24.325 1.00 83.75 91 PRO A C 1
ATOM 779 O O . PRO A 1 91 ? 17.742 -9.154 23.687 1.00 83.75 91 PRO A O 1
ATOM 782 N N . LEU A 1 92 ? 15.581 -8.586 23.746 1.00 83.69 92 LEU A N 1
ATOM 783 C CA . LEU A 1 92 ? 15.392 -8.781 22.307 1.00 83.69 92 LEU A CA 1
ATOM 784 C C . LEU A 1 92 ? 16.202 -7.767 21.490 1.00 83.69 92 LEU A C 1
ATOM 786 O O . LEU A 1 92 ? 16.859 -8.141 20.524 1.00 83.69 92 LEU A O 1
ATOM 790 N N . VAL A 1 93 ? 16.219 -6.496 21.901 1.00 85.06 93 VAL A N 1
ATOM 791 C CA . VAL A 1 93 ? 17.045 -5.458 21.265 1.00 85.06 93 VAL A CA 1
ATOM 792 C C . VAL A 1 93 ? 18.530 -5.715 21.507 1.00 85.06 93 VAL A C 1
ATOM 794 O O . VAL A 1 93 ? 19.335 -5.533 20.596 1.00 85.06 93 VAL A O 1
ATOM 797 N N . TRP A 1 94 ? 18.909 -6.162 22.705 1.00 88.00 94 TRP A N 1
ATOM 798 C CA . TRP A 1 94 ? 20.287 -6.551 22.993 1.00 88.00 94 TRP A CA 1
ATOM 799 C C . TRP A 1 94 ? 20.712 -7.725 22.103 1.00 88.00 94 TRP A C 1
ATOM 801 O O . TRP A 1 94 ? 21.725 -7.642 21.420 1.00 88.00 94 TRP A O 1
ATOM 811 N N . PHE A 1 95 ? 19.892 -8.768 21.997 1.00 83.75 95 PHE A N 1
ATOM 812 C CA . PHE A 1 95 ? 20.136 -9.916 21.128 1.00 83.75 95 PHE A CA 1
ATOM 813 C C . PHE A 1 95 ? 20.213 -9.502 19.654 1.00 83.75 95 PHE A C 1
ATOM 815 O O . PHE A 1 95 ? 21.146 -9.878 18.950 1.00 83.75 95 PHE A O 1
ATOM 822 N N . ALA A 1 96 ? 19.304 -8.640 19.192 1.00 83.19 96 ALA A N 1
ATOM 823 C CA . ALA A 1 96 ? 19.356 -8.093 17.842 1.00 83.19 96 ALA A CA 1
ATOM 824 C C . ALA A 1 96 ? 20.658 -7.309 17.592 1.00 83.19 96 ALA A C 1
ATOM 826 O O . ALA A 1 96 ? 21.302 -7.472 16.560 1.00 83.19 96 ALA A O 1
ATOM 827 N N . LYS A 1 97 ? 21.094 -6.489 18.552 1.00 82.06 97 LYS A N 1
ATOM 828 C CA . LYS A 1 97 ? 22.296 -5.665 18.402 1.00 82.06 97 LYS A CA 1
ATOM 829 C C . LYS A 1 97 ? 23.594 -6.466 18.507 1.00 82.06 97 LYS A C 1
ATOM 831 O O . LYS A 1 97 ? 24.535 -6.161 17.790 1.00 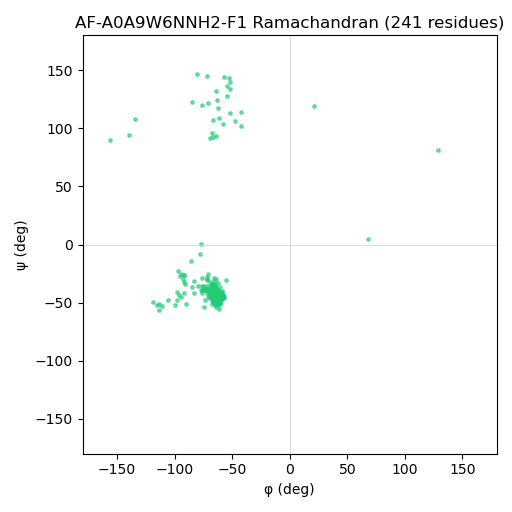82.06 97 LYS A O 1
ATOM 836 N N . TYR A 1 98 ? 23.669 -7.452 19.394 1.00 86.06 98 TYR A N 1
ATOM 837 C CA . TYR A 1 98 ? 24.908 -8.187 19.661 1.00 86.06 98 TYR A CA 1
ATOM 838 C C . TYR A 1 98 ? 25.040 -9.478 18.857 1.00 86.06 98 TYR A C 1
ATOM 840 O O . TYR A 1 98 ? 26.161 -9.907 18.617 1.00 86.06 98 TYR A O 1
ATOM 848 N N . VAL A 1 99 ? 23.936 -10.091 18.424 1.00 81.94 99 VAL A N 1
ATOM 849 C CA . VAL A 1 99 ? 23.957 -11.339 17.643 1.00 81.94 99 VAL A CA 1
ATOM 850 C C . VAL A 1 99 ? 23.621 -11.071 16.184 1.00 81.94 99 VAL A C 1
ATOM 852 O O . VAL A 1 99 ? 24.336 -11.514 15.288 1.00 81.94 99 VAL A O 1
ATOM 855 N N . LEU A 1 100 ? 22.558 -10.306 15.927 1.00 82.88 100 LEU A N 1
ATOM 856 C CA . LEU A 1 100 ? 22.092 -10.081 14.559 1.00 82.88 100 LEU A CA 1
ATOM 857 C C . LEU A 1 100 ? 22.984 -9.099 13.796 1.00 82.88 100 LEU A C 1
ATOM 859 O O . LEU A 1 100 ? 23.216 -9.311 12.612 1.00 82.88 100 LEU A O 1
ATOM 863 N N . ALA A 1 101 ? 23.526 -8.071 14.459 1.00 83.06 101 ALA A N 1
ATOM 864 C CA . ALA A 1 101 ? 24.432 -7.119 13.813 1.00 83.06 101 ALA A CA 1
ATOM 865 C C . ALA A 1 101 ? 25.729 -7.768 13.284 1.00 83.06 101 ALA A C 1
ATOM 867 O O . ALA A 1 101 ? 25.982 -7.631 12.090 1.00 83.06 101 ALA A O 1
ATOM 868 N N . PRO A 1 102 ? 26.515 -8.539 14.069 1.00 81.81 102 PRO A N 1
ATOM 869 C CA . PRO A 1 102 ? 27.719 -9.176 13.527 1.00 81.81 102 PRO A CA 1
ATOM 870 C C . PRO A 1 102 ? 27.403 -10.242 12.471 1.00 81.81 102 PRO A C 1
ATOM 872 O O . PRO A 1 102 ? 28.163 -10.408 11.517 1.00 81.81 102 PRO A O 1
ATOM 875 N N . MET A 1 103 ? 26.266 -10.936 12.590 1.00 85.88 103 MET A N 1
ATOM 876 C CA . MET A 1 103 ? 25.818 -11.882 11.565 1.00 85.88 103 MET A CA 1
ATOM 877 C C . MET A 1 103 ? 25.468 -11.166 10.251 1.00 85.88 103 MET A C 1
ATOM 879 O O . MET A 1 103 ? 25.825 -11.634 9.168 1.00 85.88 103 MET A O 1
ATOM 883 N N . TRP A 1 104 ? 24.808 -10.010 10.342 1.00 78.31 104 TRP A N 1
ATOM 884 C CA . TRP A 1 104 ? 24.470 -9.170 9.197 1.00 78.31 104 TRP A CA 1
ATOM 885 C C . TRP A 1 104 ? 25.713 -8.564 8.544 1.00 78.31 104 TRP A C 1
ATOM 887 O O . TRP A 1 104 ? 25.833 -8.589 7.321 1.00 78.31 104 TRP A O 1
ATOM 897 N N . ASP A 1 105 ? 26.674 -8.100 9.341 1.00 82.56 105 ASP A N 1
ATOM 898 C CA . ASP A 1 105 ? 27.930 -7.545 8.838 1.00 82.56 105 ASP A CA 1
ATOM 899 C C . ASP A 1 105 ? 28.754 -8.598 8.085 1.00 82.56 105 ASP A C 1
ATOM 901 O O . ASP A 1 105 ? 29.303 -8.302 7.021 1.00 82.56 105 ASP A O 1
ATOM 905 N N . GLY A 1 106 ? 28.766 -9.850 8.558 1.00 84.00 106 GLY A N 1
ATOM 906 C CA . GLY A 1 106 ? 29.371 -10.972 7.835 1.00 84.00 106 GLY A CA 1
ATOM 907 C C . GLY A 1 106 ? 28.694 -11.247 6.486 1.00 84.00 106 GLY A C 1
ATOM 908 O O . GLY A 1 106 ? 29.371 -11.457 5.478 1.00 84.00 106 GLY A O 1
ATOM 909 N N . PHE A 1 107 ? 27.362 -11.178 6.433 1.00 85.25 107 PHE A N 1
ATOM 910 C CA . PHE A 1 107 ? 26.601 -11.363 5.194 1.00 85.25 107 PHE A CA 1
ATOM 911 C C . PHE A 1 107 ? 26.828 -10.220 4.193 1.00 85.25 107 PHE A C 1
ATOM 913 O O . PHE A 1 107 ? 27.045 -10.455 3.003 1.00 85.25 107 PHE A O 1
ATOM 920 N N . VAL A 1 108 ? 26.850 -8.975 4.672 1.00 85.81 108 VAL A N 1
ATOM 921 C CA . VAL A 1 108 ? 27.161 -7.798 3.850 1.00 85.81 108 VAL A CA 1
ATOM 922 C C . VAL A 1 108 ? 28.600 -7.852 3.345 1.00 85.81 108 VAL A C 1
ATOM 924 O O . VAL A 1 108 ? 28.853 -7.489 2.195 1.00 85.81 108 VAL A O 1
ATOM 927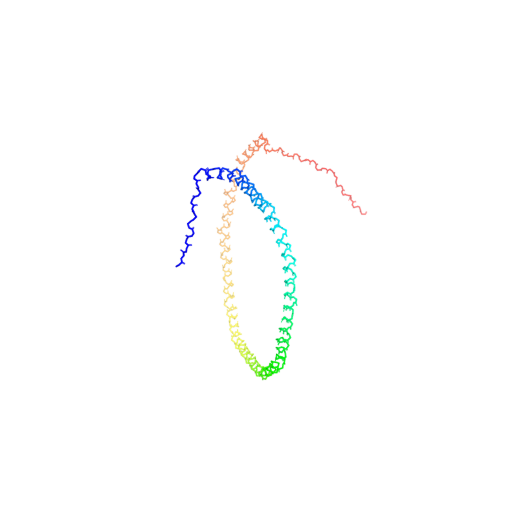 N N . TRP A 1 109 ? 29.544 -8.324 4.162 1.00 88.44 109 TRP A N 1
ATOM 928 C CA . TRP A 1 109 ? 30.924 -8.531 3.734 1.00 88.44 109 TRP A CA 1
ATOM 929 C C . TRP A 1 109 ? 31.012 -9.577 2.618 1.00 88.44 109 TRP A C 1
ATOM 931 O O . TRP A 1 109 ? 31.657 -9.318 1.604 1.00 88.44 109 TRP A O 1
ATOM 941 N N . LEU A 1 110 ? 30.289 -10.696 2.737 1.00 86.25 110 LEU A N 1
ATOM 942 C CA . LEU A 1 110 ? 30.234 -11.730 1.701 1.00 86.25 110 LEU A CA 1
ATOM 943 C C . LEU A 1 110 ? 29.634 -11.200 0.389 1.00 86.25 110 LEU A C 1
ATOM 945 O O . LEU A 1 110 ? 30.203 -11.397 -0.684 1.00 86.25 110 LEU A O 1
ATOM 949 N N . LEU A 1 111 ? 28.532 -10.449 0.468 1.00 84.31 111 LEU A N 1
ATOM 950 C CA . LEU A 1 111 ? 27.937 -9.796 -0.700 1.00 84.31 111 LEU A CA 1
ATOM 951 C C . LEU A 1 111 ? 28.903 -8.790 -1.340 1.00 84.31 111 LEU A C 1
ATOM 953 O O . LEU A 1 111 ? 29.081 -8.792 -2.560 1.00 84.31 111 LEU A O 1
ATOM 957 N N . LYS A 1 112 ? 29.591 -7.969 -0.538 1.00 82.38 112 LYS A N 1
ATOM 958 C CA . LYS A 1 112 ? 30.606 -7.030 -1.042 1.00 82.38 112 LYS A CA 1
ATOM 959 C C . LYS A 1 112 ? 31.809 -7.744 -1.658 1.00 82.38 112 LYS A C 1
ATOM 961 O O . LYS A 1 112 ? 32.325 -7.259 -2.660 1.00 82.38 112 LYS A O 1
ATOM 966 N N . ALA A 1 113 ? 32.214 -8.898 -1.132 1.00 85.25 113 ALA A N 1
ATOM 967 C CA . ALA A 1 113 ? 33.275 -9.716 -1.717 1.00 85.25 113 ALA A CA 1
ATOM 968 C C . ALA A 1 113 ? 32.897 -10.245 -3.114 1.00 85.25 113 ALA A C 1
ATOM 970 O O . ALA A 1 113 ? 33.762 -10.377 -3.977 1.00 85.25 113 ALA A O 1
ATOM 971 N N . THR A 1 114 ? 31.603 -10.468 -3.379 1.00 86.06 114 THR A N 1
ATOM 972 C CA . THR A 1 114 ? 31.099 -10.875 -4.708 1.00 86.06 114 THR A CA 1
ATOM 973 C C . THR A 1 114 ? 30.826 -9.712 -5.672 1.00 86.06 114 THR A C 1
ATOM 975 O O . THR A 1 114 ? 30.726 -9.918 -6.882 1.00 86.06 114 THR A O 1
ATOM 978 N N . ALA A 1 115 ? 30.768 -8.471 -5.184 1.00 82.12 115 ALA A N 1
ATOM 979 C CA . ALA A 1 115 ? 30.560 -7.284 -6.015 1.00 82.12 115 ALA A CA 1
ATOM 980 C C . ALA A 1 115 ? 31.602 -7.091 -7.145 1.00 82.12 115 ALA A C 1
ATOM 982 O O . ALA A 1 115 ? 31.186 -6.835 -8.280 1.00 82.12 115 ALA A O 1
ATOM 983 N N . PRO A 1 116 ? 32.931 -7.224 -6.926 1.00 82.81 116 PRO A N 1
ATOM 984 C CA . PRO A 1 116 ? 33.909 -7.057 -8.005 1.00 82.81 116 PRO A CA 1
ATOM 985 C C . PRO A 1 116 ? 33.736 -8.094 -9.121 1.00 82.81 116 PRO A C 1
ATOM 987 O O . PRO A 1 116 ? 33.922 -7.760 -10.290 1.00 82.81 116 PRO A O 1
ATOM 990 N N . PHE A 1 117 ? 33.309 -9.316 -8.787 1.00 86.38 117 PHE A N 1
ATOM 991 C CA . PHE A 1 117 ? 33.001 -10.352 -9.772 1.00 86.38 117 PHE A CA 1
ATOM 992 C C . PHE A 1 117 ? 31.852 -9.923 -10.693 1.00 86.38 117 PHE A C 1
ATOM 994 O O . PHE A 1 117 ? 31.975 -9.999 -11.915 1.00 86.38 117 PHE A O 1
ATOM 1001 N N . TRP A 1 118 ? 30.774 -9.375 -10.124 1.00 85.88 118 TRP A N 1
ATOM 1002 C CA . TRP A 1 118 ? 29.650 -8.864 -10.911 1.00 85.88 118 TRP A CA 1
ATOM 1003 C C . TRP A 1 118 ? 30.037 -7.659 -11.777 1.00 85.88 118 TRP A C 1
ATOM 1005 O O . TRP A 1 118 ? 29.639 -7.571 -12.937 1.00 85.88 118 TRP A O 1
ATOM 1015 N N . HIS A 1 119 ? 30.870 -6.751 -11.259 1.00 87.25 119 HIS A N 1
ATOM 1016 C CA . HIS A 1 119 ? 31.375 -5.616 -12.034 1.00 87.25 119 HIS A CA 1
ATOM 1017 C C . HIS A 1 119 ? 32.263 -6.045 -13.208 1.00 87.25 119 HIS A C 1
ATOM 1019 O O . HIS A 1 119 ? 32.168 -5.456 -14.288 1.00 87.25 119 HIS A O 1
ATOM 1025 N N . LEU A 1 120 ? 33.102 -7.068 -13.022 1.00 87.31 120 LEU A N 1
ATOM 1026 C CA . LEU A 1 120 ? 33.908 -7.649 -14.096 1.00 87.31 120 LEU A CA 1
ATOM 1027 C C . LEU A 1 120 ? 33.020 -8.313 -15.151 1.00 87.31 120 LEU A C 1
ATOM 1029 O O . LEU A 1 120 ? 33.173 -8.015 -16.335 1.00 87.31 120 LEU A O 1
ATOM 1033 N N . LEU A 1 121 ? 32.048 -9.126 -14.730 1.00 89.94 121 LEU A N 1
ATOM 1034 C CA . LEU A 1 121 ? 31.099 -9.779 -15.632 1.00 89.94 121 LEU A CA 1
ATOM 1035 C C . LEU A 1 121 ? 30.304 -8.750 -16.449 1.00 89.94 121 LEU A C 1
ATOM 1037 O O . LEU A 1 121 ? 30.216 -8.857 -17.670 1.00 89.94 121 LEU A O 1
ATOM 1041 N N . ALA A 1 122 ? 29.790 -7.705 -15.795 1.00 88.62 122 ALA A N 1
ATOM 1042 C CA . ALA A 1 122 ? 29.058 -6.628 -16.450 1.00 88.62 122 ALA A CA 1
ATOM 1043 C C . ALA A 1 122 ? 29.939 -5.855 -17.441 1.00 88.62 122 ALA A C 1
ATOM 1045 O O . ALA A 1 122 ? 29.490 -5.546 -18.543 1.00 88.62 122 ALA A O 1
ATOM 1046 N N . ARG A 1 123 ? 31.202 -5.569 -17.089 1.00 91.44 123 ARG A N 1
ATOM 1047 C CA . ARG A 1 123 ? 32.156 -4.923 -18.004 1.00 91.44 123 ARG A CA 1
ATOM 1048 C C . ARG A 1 123 ? 32.430 -5.780 -19.234 1.00 91.44 123 ARG A C 1
ATOM 1050 O O . ARG A 1 123 ? 32.377 -5.238 -20.333 1.00 91.44 123 ARG A O 1
ATOM 1057 N N . ILE A 1 124 ? 32.679 -7.077 -19.055 1.00 89.69 124 ILE A N 1
ATOM 1058 C CA . ILE A 1 124 ? 32.918 -8.027 -20.154 1.00 89.69 124 ILE A CA 1
ATOM 1059 C C . ILE A 1 124 ? 31.675 -8.140 -21.045 1.00 89.69 124 ILE A C 1
ATOM 1061 O O . ILE A 1 124 ? 31.778 -8.115 -22.268 1.00 89.69 124 ILE A O 1
ATOM 1065 N N . LEU A 1 125 ? 30.485 -8.204 -20.448 1.00 92.31 125 LEU A N 1
ATOM 1066 C CA . LEU A 1 125 ? 29.235 -8.279 -21.196 1.00 92.31 125 LEU A CA 1
ATOM 1067 C C . LEU A 1 125 ? 28.974 -6.992 -21.990 1.00 92.31 125 LEU A C 1
ATOM 1069 O O . LEU A 1 125 ? 28.591 -7.051 -23.154 1.00 92.31 125 LEU A O 1
ATOM 1073 N N . LEU A 1 126 ? 29.223 -5.824 -21.391 1.00 90.12 126 LEU A N 1
ATOM 1074 C CA . LEU A 1 126 ? 29.078 -4.528 -22.056 1.00 90.12 126 LEU A CA 1
ATOM 1075 C C . LEU A 1 126 ? 30.081 -4.347 -23.198 1.00 90.12 126 LEU A C 1
ATOM 1077 O O . LEU A 1 126 ? 29.717 -3.803 -24.241 1.00 90.12 126 LEU A O 1
ATOM 1081 N N . THR A 1 127 ? 31.334 -4.773 -23.027 1.00 87.31 127 THR A N 1
ATOM 1082 C CA . THR A 1 127 ? 32.341 -4.693 -24.096 1.00 87.31 127 THR A CA 1
ATOM 1083 C C . THR A 1 127 ? 32.007 -5.654 -25.230 1.00 87.31 127 THR A C 1
ATOM 1085 O O . THR A 1 127 ? 32.042 -5.239 -26.387 1.00 87.31 127 THR A O 1
ATOM 1088 N N . ALA A 1 128 ? 31.590 -6.884 -24.918 1.00 89.06 128 ALA A N 1
ATOM 1089 C CA . ALA A 1 128 ? 31.125 -7.851 -25.909 1.00 89.06 128 ALA A CA 1
ATOM 1090 C C . ALA A 1 128 ? 29.891 -7.337 -26.665 1.00 89.06 128 ALA A C 1
ATOM 1092 O O . ALA A 1 128 ? 29.876 -7.339 -27.893 1.00 89.06 128 ALA A O 1
ATOM 1093 N N . ALA A 1 129 ? 28.891 -6.803 -25.959 1.00 89.62 129 ALA A N 1
ATOM 1094 C CA . ALA A 1 129 ? 27.696 -6.232 -26.574 1.00 89.62 129 ALA A CA 1
ATOM 1095 C C . ALA A 1 129 ? 28.031 -5.051 -27.497 1.00 89.62 129 ALA A C 1
ATOM 1097 O O . ALA A 1 129 ? 27.501 -4.962 -28.603 1.00 89.62 129 ALA A O 1
ATOM 1098 N N . LYS A 1 130 ? 28.950 -4.165 -27.090 1.00 90.81 130 LYS A N 1
ATOM 1099 C CA . LYS A 1 130 ? 29.426 -3.063 -27.942 1.00 90.81 130 LYS A CA 1
ATOM 1100 C C . LYS A 1 130 ? 30.180 -3.563 -29.170 1.00 90.81 130 LYS A C 1
ATOM 1102 O O . LYS A 1 130 ? 29.979 -3.015 -30.250 1.00 90.81 130 LYS A O 1
ATOM 1107 N N . ALA A 1 131 ? 31.014 -4.591 -29.024 1.00 87.44 131 ALA A N 1
ATOM 1108 C CA . ALA A 1 131 ? 31.725 -5.202 -30.143 1.00 87.44 131 ALA A CA 1
ATOM 1109 C C . ALA A 1 131 ? 30.747 -5.831 -31.145 1.00 87.44 131 ALA A C 1
ATOM 1111 O O . ALA A 1 131 ? 30.862 -5.588 -32.344 1.00 87.44 131 ALA A O 1
ATOM 1112 N N . VAL A 1 132 ? 29.733 -6.551 -30.657 1.00 90.19 132 VAL A N 1
ATOM 1113 C CA . VAL A 1 132 ? 28.661 -7.118 -31.487 1.00 90.19 132 VAL A CA 1
ATOM 1114 C C . VAL A 1 132 ? 27.853 -6.015 -32.166 1.00 90.19 132 VAL A C 1
ATOM 1116 O O . VAL A 1 132 ? 27.599 -6.103 -33.361 1.00 90.19 132 VAL A O 1
ATOM 1119 N N . ALA A 1 133 ? 27.493 -4.948 -31.452 1.00 87.94 133 ALA A N 1
ATOM 1120 C CA . ALA A 1 133 ? 26.766 -3.820 -32.028 1.00 87.94 133 ALA A CA 1
ATOM 1121 C C . ALA A 1 133 ? 27.580 -3.105 -33.118 1.00 87.94 133 ALA A C 1
ATOM 1123 O O . ALA A 1 133 ? 27.032 -2.764 -34.163 1.00 87.94 133 ALA A O 1
ATOM 1124 N N . LEU A 1 134 ? 28.887 -2.917 -32.912 1.00 84.19 134 LEU A N 1
ATOM 1125 C CA . LEU A 1 134 ? 29.791 -2.365 -33.923 1.00 84.19 134 LEU A CA 1
ATOM 1126 C C . LEU A 1 134 ? 29.936 -3.294 -35.127 1.00 84.19 134 LEU A C 1
ATOM 1128 O O . LEU A 1 134 ? 29.865 -2.817 -36.255 1.00 84.19 134 LEU A O 1
ATOM 1132 N N . ALA A 1 135 ? 30.093 -4.601 -34.908 1.00 82.44 135 ALA A N 1
ATOM 1133 C CA . ALA A 1 135 ? 30.155 -5.590 -35.978 1.00 82.44 135 ALA A CA 1
ATOM 1134 C C . ALA A 1 135 ? 28.856 -5.597 -36.792 1.00 82.44 135 ALA A C 1
ATOM 1136 O O . ALA A 1 135 ? 28.891 -5.512 -38.017 1.00 82.44 135 ALA A O 1
ATOM 1137 N N . LEU A 1 136 ? 27.706 -5.590 -36.117 1.00 86.69 136 LEU A N 1
ATOM 1138 C CA . LEU A 1 136 ? 26.393 -5.523 -36.747 1.00 86.69 136 LEU A CA 1
ATOM 1139 C C . LEU A 1 136 ? 26.200 -4.207 -37.509 1.00 86.69 136 LEU A C 1
ATOM 1141 O O . LEU A 1 136 ? 25.699 -4.219 -38.629 1.00 86.69 136 LEU A O 1
ATOM 1145 N N . ALA A 1 137 ? 26.650 -3.081 -36.952 1.00 81.75 137 ALA A N 1
ATOM 1146 C CA . ALA A 1 137 ? 26.617 -1.785 -37.620 1.00 81.75 137 ALA A CA 1
ATOM 1147 C C . ALA A 1 137 ? 27.542 -1.741 -38.845 1.00 81.75 137 ALA A C 1
ATOM 1149 O O . ALA A 1 137 ? 27.172 -1.154 -39.862 1.00 81.75 137 ALA A O 1
ATOM 1150 N N . LEU A 1 138 ? 28.718 -2.374 -38.785 1.00 81.38 138 LEU A N 1
ATOM 1151 C CA . LEU A 1 138 ? 29.619 -2.505 -39.929 1.00 81.38 138 LEU A CA 1
ATOM 1152 C C . LEU A 1 138 ? 28.997 -3.369 -41.020 1.00 81.38 138 LEU A C 1
ATOM 1154 O O . LEU A 1 138 ? 29.005 -2.953 -42.171 1.00 81.38 138 LEU A O 1
ATOM 1158 N N . VAL A 1 139 ? 28.428 -4.521 -40.663 1.00 80.75 139 VAL A N 1
ATOM 1159 C CA . VAL A 1 139 ? 27.741 -5.423 -41.598 1.00 80.75 139 VAL A CA 1
ATOM 1160 C C . VAL A 1 139 ? 26.554 -4.711 -42.242 1.00 80.75 139 VAL A C 1
ATOM 1162 O O . VAL A 1 139 ? 26.431 -4.690 -43.463 1.00 80.75 139 VAL A O 1
ATOM 1165 N N . HIS A 1 140 ? 25.731 -4.036 -41.440 1.00 73.50 140 HIS A N 1
ATOM 1166 C CA . HIS A 1 140 ? 24.618 -3.229 -41.923 1.00 73.50 140 HIS A CA 1
ATOM 1167 C C . HIS A 1 140 ? 25.106 -2.108 -42.845 1.00 73.50 140 HIS A C 1
ATOM 1169 O O . HIS A 1 140 ? 24.550 -1.906 -43.917 1.00 73.50 140 HIS A O 1
ATOM 1175 N N . ARG A 1 141 ? 26.183 -1.399 -42.496 1.00 74.38 141 ARG A N 1
ATOM 1176 C CA . ARG A 1 141 ? 26.748 -0.342 -43.341 1.00 74.38 141 ARG A CA 1
ATOM 1177 C C . ARG A 1 141 ? 27.331 -0.904 -44.635 1.00 74.38 141 ARG A C 1
ATOM 1179 O O . ARG A 1 141 ? 27.113 -0.302 -45.679 1.00 74.38 141 ARG A O 1
ATOM 1186 N N . TRP A 1 142 ? 28.009 -2.045 -44.600 1.00 75.56 142 TRP A N 1
ATOM 1187 C CA . TRP A 1 142 ? 28.582 -2.699 -45.778 1.00 75.56 142 TRP A CA 1
ATOM 1188 C C . TRP A 1 142 ? 27.538 -3.331 -46.696 1.00 75.56 142 TRP A C 1
ATOM 1190 O O . TRP A 1 142 ? 27.789 -3.388 -47.889 1.00 75.56 142 TRP A O 1
ATOM 1200 N N . ILE A 1 143 ? 26.377 -3.755 -46.186 1.00 70.31 143 ILE A N 1
ATOM 1201 C CA . ILE A 1 143 ? 25.312 -4.385 -46.987 1.00 70.31 143 ILE A CA 1
ATOM 1202 C C . ILE A 1 143 ? 24.233 -3.377 -47.407 1.00 70.31 143 ILE A C 1
ATOM 1204 O O . ILE A 1 143 ? 23.832 -3.351 -48.570 1.00 70.31 143 ILE A O 1
ATOM 1208 N N . LEU A 1 144 ? 23.784 -2.483 -46.520 1.00 68.06 144 LEU A N 1
ATOM 1209 C CA . LEU A 1 144 ? 22.755 -1.501 -46.880 1.00 68.06 144 LEU A CA 1
ATOM 1210 C C . LEU A 1 144 ? 23.286 -0.355 -47.730 1.00 68.06 144 LEU A C 1
ATOM 1212 O O . LEU A 1 144 ? 22.516 0.193 -48.511 1.00 68.06 144 LEU A O 1
ATOM 1216 N N . THR A 1 145 ? 24.559 0.038 -47.625 1.00 70.19 145 THR A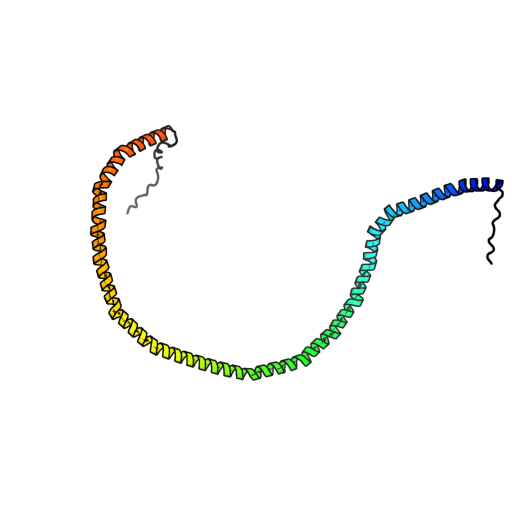 N 1
ATOM 1217 C CA . THR A 1 145 ? 25.060 1.092 -48.523 1.00 70.19 145 THR A CA 1
ATOM 1218 C C . THR A 1 145 ? 25.150 0.661 -49.992 1.00 70.19 145 THR A C 1
ATOM 1220 O O . THR A 1 145 ? 24.747 1.471 -50.831 1.00 70.19 145 THR A O 1
ATOM 1223 N N . PRO A 1 146 ? 25.594 -0.557 -50.371 1.00 70.12 146 PRO A N 1
ATOM 1224 C CA . PRO A 1 146 ? 25.532 -0.985 -51.765 1.00 70.12 146 PRO A CA 1
ATOM 1225 C C . PRO A 1 146 ? 24.098 -1.265 -52.212 1.00 70.12 146 PRO A C 1
ATOM 1227 O O . PRO A 1 146 ? 23.742 -0.834 -53.303 1.00 70.12 146 PRO A O 1
ATOM 1230 N N . ILE A 1 147 ? 23.249 -1.882 -51.379 1.00 74.50 147 ILE A N 1
ATOM 1231 C CA . ILE A 1 147 ? 21.838 -2.117 -51.734 1.00 74.50 147 ILE A CA 1
ATOM 1232 C C . ILE A 1 147 ? 21.097 -0.789 -51.895 1.00 74.50 147 ILE A C 1
ATOM 1234 O O . ILE A 1 147 ? 20.401 -0.592 -52.881 1.00 74.50 147 ILE A O 1
ATOM 1238 N N . GLY A 1 148 ? 21.293 0.164 -50.985 1.00 70.50 148 GLY A N 1
ATOM 1239 C CA . GLY A 1 148 ? 20.694 1.493 -51.068 1.00 70.50 148 GLY A CA 1
ATOM 1240 C C . GLY A 1 148 ? 21.153 2.262 -52.306 1.00 70.50 148 GLY A C 1
ATOM 1241 O O . GLY A 1 148 ? 20.333 2.894 -52.967 1.00 70.50 148 GLY A O 1
ATOM 1242 N N . ARG A 1 149 ? 22.436 2.160 -52.683 1.00 75.81 149 ARG A N 1
ATOM 1243 C CA . ARG A 1 149 ? 22.932 2.735 -53.944 1.00 75.81 149 ARG A CA 1
ATOM 1244 C C . ARG A 1 149 ? 22.376 2.017 -55.169 1.00 75.81 149 ARG A C 1
ATOM 1246 O O . ARG A 1 149 ? 22.001 2.700 -56.112 1.00 75.81 149 ARG A O 1
ATOM 1253 N N . ALA A 1 150 ? 22.280 0.690 -55.155 1.00 75.31 150 ALA A N 1
ATOM 1254 C CA . ALA A 1 150 ? 21.712 -0.088 -56.252 1.00 75.31 150 ALA A CA 1
ATOM 1255 C C . ALA A 1 150 ? 20.220 0.222 -56.441 1.00 75.31 150 ALA A C 1
ATOM 1257 O O . ALA A 1 150 ? 19.790 0.511 -57.552 1.00 75.31 150 ALA A O 1
ATOM 1258 N N . VAL A 1 151 ? 19.445 0.271 -55.355 1.00 80.94 151 VAL A N 1
ATOM 1259 C CA . VAL A 1 151 ? 18.026 0.650 -55.372 1.00 80.94 151 VAL A CA 1
ATOM 1260 C C . VAL A 1 151 ? 17.858 2.095 -55.829 1.00 80.94 151 VAL A C 1
ATOM 1262 O O . VAL A 1 151 ? 17.025 2.359 -56.689 1.00 80.94 151 VAL A O 1
ATOM 1265 N N . ALA A 1 152 ? 18.664 3.034 -55.327 1.00 76.44 152 ALA A N 1
ATOM 1266 C CA . ALA A 1 152 ? 18.613 4.424 -55.775 1.00 76.44 152 ALA A CA 1
ATOM 1267 C C . ALA A 1 152 ? 18.993 4.567 -57.256 1.00 76.44 152 ALA A C 1
ATOM 1269 O O . ALA A 1 152 ? 18.406 5.381 -57.968 1.00 76.44 152 ALA A O 1
ATOM 1270 N N . PHE A 1 153 ? 19.946 3.766 -57.734 1.00 81.81 153 PHE A N 1
ATOM 1271 C CA . PHE A 1 153 ? 20.346 3.732 -59.134 1.00 81.81 153 PHE A CA 1
ATOM 1272 C C . PHE A 1 153 ? 19.217 3.192 -60.016 1.00 81.81 153 PHE A C 1
ATOM 1274 O O . PHE A 1 153 ? 18.824 3.865 -60.965 1.00 81.81 153 PHE A O 1
ATOM 1281 N N . VAL A 1 154 ? 18.625 2.050 -59.654 1.00 81.81 154 VAL A N 1
ATOM 1282 C CA . VAL A 1 154 ? 17.470 1.462 -60.354 1.00 81.81 154 VAL A CA 1
ATOM 1283 C C . VAL A 1 154 ? 16.279 2.419 -60.335 1.00 81.81 154 VAL A C 1
ATOM 1285 O O . VAL A 1 154 ? 15.653 2.651 -61.365 1.00 81.81 154 VAL A O 1
ATOM 1288 N N . TRP A 1 155 ? 15.994 3.050 -59.197 1.00 76.31 155 TRP A N 1
ATOM 1289 C CA . TRP A 1 155 ? 14.919 4.031 -59.081 1.00 76.31 155 TRP A CA 1
ATOM 1290 C C . TRP A 1 155 ? 15.132 5.217 -60.025 1.00 76.31 155 TRP A C 1
ATOM 1292 O O . TRP A 1 155 ? 14.225 5.612 -60.759 1.00 76.31 155 TRP A O 1
ATOM 1302 N N . ARG A 1 156 ? 16.351 5.763 -60.048 1.00 76.00 156 ARG A N 1
ATOM 1303 C CA . ARG A 1 156 ? 16.697 6.941 -60.848 1.00 76.00 156 ARG A CA 1
ATOM 1304 C C . ARG A 1 156 ? 16.766 6.645 -62.347 1.00 76.00 156 ARG A C 1
ATOM 1306 O O . ARG A 1 156 ? 16.440 7.530 -63.130 1.00 76.00 156 ARG A O 1
ATOM 1313 N N . TRP A 1 157 ? 17.134 5.426 -62.736 1.00 80.06 157 TRP A N 1
ATOM 1314 C CA . TRP A 1 157 ? 17.241 5.019 -64.139 1.00 80.06 157 TRP A CA 1
ATOM 1315 C C . TRP A 1 157 ? 15.976 4.393 -64.726 1.00 80.06 157 TRP A C 1
ATOM 1317 O O . TRP A 1 157 ? 15.784 4.481 -65.932 1.00 80.06 157 TRP A O 1
ATOM 1327 N N . VAL A 1 158 ? 15.109 3.778 -63.917 1.00 75.62 158 VAL A N 1
ATOM 1328 C CA . VAL A 1 158 ? 13.931 3.040 -64.412 1.00 75.62 158 VAL A CA 1
ATOM 1329 C C . VAL A 1 158 ? 12.636 3.730 -64.003 1.00 75.62 158 VAL A C 1
ATOM 1331 O O . VAL A 1 158 ? 11.790 4.030 -64.842 1.00 75.62 158 VAL A O 1
ATOM 1334 N N . VAL A 1 159 ? 12.480 4.042 -62.717 1.00 76.81 159 VAL A N 1
ATOM 1335 C CA . VAL A 1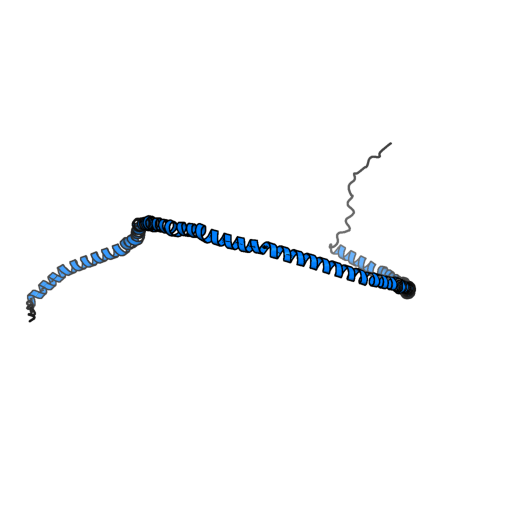 159 ? 11.195 4.525 -62.192 1.00 76.81 159 VAL A CA 1
ATOM 1336 C C . VAL A 1 159 ? 10.947 5.984 -62.550 1.00 76.81 159 VAL A C 1
ATOM 1338 O O . VAL A 1 159 ? 9.832 6.347 -62.917 1.00 76.81 159 VAL A O 1
ATOM 1341 N N . VAL A 1 160 ? 11.982 6.824 -62.499 1.00 78.50 160 VAL A N 1
ATOM 1342 C CA . VAL A 1 160 ? 11.865 8.237 -62.884 1.00 78.50 160 VAL A CA 1
ATOM 1343 C C . VAL A 1 160 ? 11.428 8.411 -64.349 1.00 78.50 160 VAL A C 1
ATOM 1345 O O . VAL A 1 160 ? 10.440 9.117 -64.565 1.00 78.50 160 VAL A O 1
ATOM 1348 N N . PRO A 1 161 ? 12.066 7.783 -65.357 1.00 73.00 161 PRO A N 1
ATOM 1349 C CA . PRO A 1 161 ? 11.635 7.950 -66.746 1.00 73.00 161 PRO A CA 1
ATOM 1350 C C . PRO A 1 161 ? 10.264 7.327 -67.029 1.00 73.00 161 PRO A C 1
ATOM 1352 O O . PRO A 1 161 ? 9.456 7.947 -67.718 1.00 73.00 161 PRO A O 1
ATOM 1355 N N . ILE A 1 162 ? 9.944 6.165 -66.448 1.00 78.69 162 ILE A N 1
ATOM 1356 C CA . ILE A 1 162 ? 8.620 5.540 -66.613 1.00 78.69 162 ILE A CA 1
ATOM 1357 C C . ILE A 1 162 ? 7.525 6.401 -65.974 1.00 78.69 162 ILE A C 1
ATOM 1359 O O . ILE A 1 162 ? 6.473 6.614 -66.573 1.00 78.69 162 ILE A O 1
ATOM 1363 N N . GLY A 1 163 ? 7.776 6.954 -64.785 1.00 74.62 163 GLY A N 1
ATOM 1364 C CA . GLY A 1 163 ? 6.841 7.849 -64.109 1.00 74.62 163 GLY A CA 1
ATOM 1365 C C . GLY A 1 163 ? 6.592 9.138 -64.894 1.00 74.62 163 GLY A C 1
ATOM 1366 O O . GLY A 1 163 ? 5.455 9.604 -64.963 1.00 74.62 163 GLY A O 1
ATOM 1367 N N . GLN A 1 164 ? 7.626 9.695 -65.533 1.00 77.44 164 GLN A N 1
ATOM 1368 C CA . GLN A 1 164 ? 7.472 10.858 -66.409 1.00 77.44 164 GLN A CA 1
ATOM 1369 C C . GLN A 1 164 ? 6.704 10.521 -67.690 1.00 77.44 164 GLN A C 1
ATOM 1371 O O . GLN A 1 164 ? 5.797 11.269 -68.051 1.00 77.44 164 GLN A O 1
ATOM 1376 N N . ALA A 1 165 ? 6.995 9.385 -68.330 1.00 77.12 165 ALA A N 1
ATOM 1377 C CA . ALA A 1 165 ? 6.274 8.929 -69.518 1.00 77.12 165 ALA A CA 1
ATOM 1378 C C . ALA A 1 165 ? 4.788 8.679 -69.218 1.00 77.12 165 ALA A C 1
ATOM 1380 O O . ALA A 1 165 ? 3.919 9.140 -69.957 1.00 77.12 165 ALA A O 1
ATOM 1381 N N . LEU A 1 166 ? 4.483 8.034 -68.089 1.00 81.31 166 LEU A N 1
ATOM 1382 C CA . LEU A 1 166 ? 3.112 7.767 -67.665 1.00 81.31 166 LEU A CA 1
ATOM 1383 C C . LEU A 1 166 ? 2.363 9.058 -67.319 1.00 81.31 166 LEU A C 1
ATOM 1385 O O . LEU A 1 166 ? 1.213 9.238 -67.713 1.00 81.31 166 LEU A O 1
ATOM 1389 N N . ARG A 1 167 ? 3.019 9.991 -66.622 1.00 76.88 167 ARG A N 1
ATOM 1390 C CA . ARG A 1 167 ? 2.423 11.288 -66.279 1.00 76.88 167 ARG A CA 1
ATOM 1391 C C . ARG A 1 167 ? 2.182 12.152 -67.513 1.00 76.88 167 ARG A C 1
ATOM 1393 O O . ARG A 1 167 ? 1.163 12.837 -67.583 1.00 76.88 167 ARG A O 1
ATOM 1400 N N . TRP A 1 168 ? 3.088 12.108 -68.485 1.00 78.81 168 TRP A N 1
ATOM 1401 C CA . TRP A 1 168 ? 2.914 12.781 -69.766 1.00 78.81 168 TRP A CA 1
ATOM 1402 C C . TRP A 1 168 ? 1.751 12.170 -70.554 1.00 78.81 168 TRP A C 1
ATOM 1404 O O . TRP A 1 168 ? 0.843 12.898 -70.951 1.00 78.81 168 TRP A O 1
ATOM 1414 N N . ALA A 1 169 ? 1.714 10.839 -70.677 1.00 76.94 169 ALA A N 1
ATOM 1415 C CA . ALA A 1 169 ? 0.637 10.119 -71.351 1.00 76.94 169 ALA A CA 1
ATOM 1416 C C . ALA A 1 169 ? -0.728 10.391 -70.702 1.00 76.94 169 ALA A C 1
ATOM 1418 O O . ALA A 1 169 ? -1.709 10.612 -71.409 1.00 76.94 169 ALA A O 1
ATOM 1419 N N . TRP A 1 170 ? -0.793 10.449 -69.370 1.00 69.44 170 TRP A N 1
ATOM 1420 C CA . TRP A 1 170 ? -2.017 10.760 -68.635 1.00 69.44 170 TRP A CA 1
ATOM 1421 C C . TRP A 1 170 ? -2.498 12.191 -68.882 1.00 69.44 170 TRP A C 1
ATOM 1423 O O . TRP A 1 170 ? -3.658 12.406 -69.233 1.00 69.44 170 TRP A O 1
ATOM 1433 N N . ASN A 1 171 ? -1.604 13.174 -68.741 1.00 73.88 171 ASN A N 1
ATOM 1434 C CA . ASN A 1 171 ? -1.960 14.574 -68.946 1.00 73.88 171 ASN A CA 1
ATOM 1435 C C . ASN A 1 171 ? -2.361 14.859 -70.391 1.00 73.88 171 ASN A C 1
ATOM 1437 O O . ASN A 1 171 ? -3.271 15.651 -70.608 1.00 73.88 171 ASN A O 1
ATOM 1441 N N . HIS A 1 172 ? -1.719 14.228 -71.373 1.00 70.50 172 HIS A N 1
ATOM 1442 C CA . HIS A 1 172 ? -2.117 14.408 -72.763 1.00 70.50 172 HIS A CA 1
ATOM 1443 C C . HIS A 1 172 ? -3.430 13.679 -73.059 1.00 70.50 172 HIS A C 1
ATOM 1445 O O . HIS A 1 172 ? -4.358 14.286 -73.575 1.00 70.50 172 HIS A O 1
ATOM 1451 N N . SER A 1 173 ? -3.568 12.413 -72.663 1.00 66.81 173 SER A N 1
ATOM 1452 C CA . SER A 1 173 ? -4.727 11.601 -73.054 1.00 66.81 173 SER A CA 1
ATOM 1453 C C . SER A 1 173 ? -5.994 11.992 -72.294 1.00 66.81 173 SER A C 1
ATOM 1455 O O . SER A 1 173 ? -7.012 12.309 -72.904 1.00 66.81 173 SER A O 1
ATOM 1457 N N . VAL A 1 174 ? -5.947 12.017 -70.959 1.00 71.31 174 VAL A N 1
ATOM 1458 C CA . VAL A 1 174 ? -7.151 12.154 -70.122 1.00 71.31 174 VAL A CA 1
ATOM 1459 C C . VAL A 1 174 ? -7.678 13.583 -70.126 1.00 71.31 174 VAL A C 1
ATOM 1461 O O . VAL A 1 174 ? -8.887 13.793 -70.195 1.00 71.31 174 VAL A O 1
ATOM 1464 N N . VAL A 1 175 ? -6.792 14.581 -70.105 1.00 69.44 175 VAL A N 1
ATOM 1465 C CA . VAL A 1 175 ? -7.218 15.988 -70.085 1.00 69.44 175 VAL A CA 1
ATOM 1466 C C . VAL A 1 175 ? -7.799 16.405 -71.436 1.00 69.44 175 VAL A C 1
ATOM 1468 O O . VAL A 1 175 ? -8.810 17.110 -71.458 1.00 69.44 175 VAL A O 1
ATOM 1471 N N . LEU A 1 176 ? -7.221 15.952 -72.558 1.00 64.19 176 LEU A N 1
ATOM 1472 C CA . LEU A 1 176 ? -7.783 16.228 -73.884 1.00 64.19 176 LEU A CA 1
ATOM 1473 C C . LEU A 1 176 ? -9.123 15.515 -74.077 1.00 64.19 176 LEU A C 1
ATOM 1475 O O . LEU A 1 176 ? -10.091 16.171 -74.464 1.00 64.19 176 LEU A O 1
ATOM 1479 N N . LEU A 1 177 ? -9.212 14.223 -73.734 1.00 73.62 177 LEU A N 1
ATOM 1480 C CA . LEU A 1 177 ? -10.462 13.460 -73.825 1.00 73.62 177 LEU A CA 1
ATOM 1481 C C . LEU A 1 177 ? -11.563 14.076 -72.964 1.00 73.62 177 LEU A C 1
ATOM 1483 O O . LEU A 1 177 ? -12.661 14.308 -73.455 1.00 73.62 177 LEU A O 1
ATOM 1487 N N . TRP A 1 178 ? -11.278 14.416 -71.707 1.00 73.12 178 TRP A N 1
ATOM 1488 C CA . TRP A 1 178 ? -12.279 15.002 -70.816 1.00 73.12 178 TRP A CA 1
ATOM 1489 C C . TRP A 1 178 ? -12.767 16.368 -71.305 1.00 73.12 178 TRP A C 1
ATOM 1491 O O . TRP A 1 178 ? -13.969 16.654 -71.319 1.00 73.12 178 TRP A O 1
ATOM 1501 N N . ARG A 1 179 ? -11.836 17.222 -71.746 1.00 69.81 179 ARG A N 1
ATOM 1502 C CA . ARG A 1 179 ? -12.169 18.573 -72.198 1.00 69.81 179 ARG A CA 1
ATOM 1503 C C . ARG A 1 179 ? -13.001 18.550 -73.479 1.00 69.81 179 ARG A C 1
ATOM 1505 O O . ARG A 1 179 ? -13.949 19.325 -73.564 1.00 69.81 179 ARG A O 1
ATOM 1512 N N . TYR A 1 180 ? -12.691 17.676 -74.436 1.00 72.94 180 TYR A N 1
ATOM 1513 C CA . TYR A 1 180 ? -13.428 17.609 -75.702 1.00 72.94 180 TYR A CA 1
ATOM 1514 C C . TYR A 1 180 ? -14.717 16.785 -75.612 1.00 72.94 180 TYR A C 1
ATOM 1516 O O . TYR A 1 180 ? -15.738 17.206 -76.147 1.00 72.94 180 TYR A O 1
ATOM 1524 N N . LEU A 1 181 ? -14.693 15.644 -74.919 1.00 74.25 181 LEU A N 1
ATOM 1525 C CA . LEU A 1 181 ? -15.815 14.702 -74.904 1.00 74.25 181 LEU A CA 1
ATOM 1526 C C . LEU A 1 181 ? -16.906 15.080 -73.899 1.00 74.25 181 LEU A C 1
ATOM 1528 O O . LEU A 1 181 ? -18.069 14.784 -74.137 1.00 74.25 181 LEU A O 1
ATOM 1532 N N . VAL A 1 182 ? -16.554 15.722 -72.780 1.00 71.06 182 VAL A N 1
ATOM 1533 C CA . VAL A 1 182 ? -17.516 16.002 -71.700 1.00 71.06 182 VAL A CA 1
ATOM 1534 C C . VAL A 1 182 ? -17.809 17.490 -71.595 1.00 71.06 182 VAL A C 1
ATOM 1536 O O . VAL A 1 182 ? -18.965 17.903 -71.637 1.00 71.06 182 VAL A O 1
ATOM 1539 N N . VAL A 1 183 ? -16.776 18.327 -71.493 1.00 72.25 183 VAL A N 1
ATOM 1540 C CA . VAL A 1 183 ? -16.975 19.744 -71.147 1.00 72.25 183 VAL A CA 1
ATOM 1541 C C . VAL A 1 183 ? -17.610 20.537 -72.293 1.00 72.25 183 VAL A C 1
ATOM 1543 O O . VAL A 1 183 ? -18.508 21.348 -72.054 1.00 72.25 183 VAL A O 1
ATOM 1546 N N . VAL A 1 184 ? -17.171 20.306 -73.532 1.00 73.81 184 VAL A N 1
ATOM 1547 C CA . VAL A 1 184 ? -17.703 21.002 -74.715 1.00 73.81 184 VAL A CA 1
ATOM 1548 C C . VAL A 1 184 ? -19.184 20.675 -74.968 1.00 73.81 184 VAL A C 1
ATOM 1550 O O . VAL A 1 184 ? -19.977 21.622 -75.012 1.00 73.81 184 VAL A O 1
ATOM 1553 N N . PRO A 1 185 ? -19.616 19.401 -75.066 1.00 72.19 185 PRO A N 1
ATOM 1554 C CA . PRO A 1 185 ? -21.025 19.097 -75.310 1.00 72.19 185 PRO A CA 1
ATOM 1555 C C . PRO A 1 185 ? -21.917 19.478 -74.128 1.00 72.19 185 PRO A C 1
ATOM 1557 O O . PRO A 1 185 ? -22.999 20.021 -74.338 1.00 72.19 185 PRO A O 1
ATOM 1560 N N . LEU A 1 186 ? -21.460 19.303 -72.884 1.00 75.06 186 LEU A N 1
ATOM 1561 C CA . LEU A 1 186 ? -22.268 19.641 -71.711 1.00 75.06 186 LEU A CA 1
ATOM 1562 C C . LEU A 1 186 ? -22.542 21.150 -71.614 1.00 75.06 186 LEU A C 1
ATOM 1564 O O . LEU A 1 186 ? -23.664 21.567 -71.323 1.00 75.06 186 LEU A O 1
ATOM 1568 N N . ARG A 1 187 ? -21.544 21.988 -71.926 1.00 73.75 187 ARG A N 1
ATOM 1569 C CA . ARG A 1 187 ? -21.716 23.448 -71.962 1.00 73.75 187 ARG A CA 1
ATOM 1570 C C . ARG A 1 187 ? -22.643 23.888 -73.099 1.00 73.75 187 ARG A C 1
ATOM 1572 O O . ARG A 1 187 ? -23.403 24.847 -72.928 1.00 73.75 187 ARG A O 1
ATOM 1579 N N . PHE A 1 188 ? -22.600 23.188 -74.230 1.00 76.94 188 PHE A N 1
ATOM 1580 C CA . PHE A 1 188 ? -23.486 23.441 -75.363 1.00 76.94 188 PHE A CA 1
ATOM 1581 C C . PHE A 1 188 ? -24.944 23.109 -75.013 1.00 76.94 188 PHE A C 1
ATOM 1583 O O . PHE A 1 188 ? -25.819 23.962 -75.165 1.00 76.94 188 PHE A O 1
ATOM 1590 N N . VAL A 1 189 ? -25.188 21.925 -74.436 1.00 79.12 189 VAL A N 1
ATOM 1591 C CA . VAL A 1 189 ? -26.520 21.478 -73.994 1.00 79.12 189 VAL A CA 1
ATOM 1592 C C . VAL A 1 189 ? -27.095 22.416 -72.937 1.00 79.12 189 VAL A C 1
ATOM 1594 O O . VAL A 1 189 ? -28.240 22.843 -73.053 1.00 79.12 189 VAL A O 1
ATOM 1597 N N . TRP A 1 190 ? -26.302 22.807 -71.937 1.00 72.06 190 TRP A N 1
ATOM 1598 C CA . TRP A 1 190 ? -26.776 23.718 -70.895 1.00 72.06 190 TRP A CA 1
ATOM 1599 C C . TRP A 1 190 ? -27.245 25.058 -71.472 1.00 72.06 190 TRP A C 1
ATOM 1601 O O . TRP A 1 190 ? -28.336 25.535 -71.158 1.00 72.06 190 TRP A O 1
ATOM 1611 N N . THR A 1 191 ? -26.443 25.647 -72.361 1.00 74.50 191 THR A N 1
ATOM 1612 C CA . THR A 1 191 ? -26.710 26.990 -72.888 1.00 74.50 191 THR A CA 1
ATOM 1613 C C . THR A 1 191 ? -27.880 27.006 -73.871 1.00 74.50 191 THR A C 1
ATOM 1615 O O . THR A 1 191 ? -28.681 27.937 -73.830 1.00 74.50 191 THR A O 1
ATOM 1618 N N . TYR A 1 192 ? -28.010 25.985 -74.723 1.00 75.75 192 TYR A N 1
ATOM 1619 C CA . TYR A 1 192 ? -29.050 25.951 -75.755 1.00 75.75 192 TYR A CA 1
ATOM 1620 C C . TYR A 1 192 ? -30.353 25.281 -75.314 1.00 75.75 192 TYR A C 1
ATOM 1622 O O . TYR A 1 192 ? -31.417 25.712 -75.745 1.00 75.75 192 TYR A O 1
ATOM 1630 N N . VAL A 1 193 ? -30.301 24.258 -74.457 1.00 73.56 193 VAL A N 1
ATOM 1631 C CA . VAL A 1 193 ? -31.488 23.452 -74.118 1.00 73.56 193 VAL A CA 1
ATOM 1632 C C . VAL A 1 193 ? -32.121 23.896 -72.808 1.00 73.56 193 VAL A C 1
ATOM 1634 O O . VAL A 1 193 ? -33.339 23.963 -72.715 1.00 73.56 193 VAL A O 1
ATOM 1637 N N . VAL A 1 194 ? -31.322 24.216 -71.787 1.00 71.19 194 VAL A N 1
ATOM 1638 C CA . VAL A 1 194 ? -31.855 24.429 -70.428 1.00 71.19 194 VAL A CA 1
ATOM 1639 C C . VAL A 1 194 ? -32.197 25.891 -70.173 1.00 71.19 194 VAL A C 1
ATOM 1641 O O . VAL A 1 194 ? -33.233 26.213 -69.591 1.00 71.19 194 VAL A O 1
ATOM 1644 N N . VAL A 1 195 ? -31.339 26.801 -70.627 1.00 73.50 195 VAL A N 1
ATOM 1645 C CA . VAL A 1 195 ? -31.475 28.227 -70.315 1.00 73.50 195 VAL A CA 1
ATOM 1646 C C . VAL A 1 195 ? -32.738 28.864 -70.924 1.00 73.50 195 VAL A C 1
ATOM 1648 O O . VAL A 1 195 ? -33.407 29.603 -70.196 1.00 73.50 195 VAL A O 1
ATOM 1651 N N . PRO A 1 196 ? -33.126 28.609 -72.190 1.00 73.50 196 PRO A N 1
ATOM 1652 C CA . PRO A 1 196 ? -34.335 29.210 -72.759 1.00 73.50 196 PRO A CA 1
ATOM 1653 C C . PRO A 1 196 ? -35.645 28.804 -72.055 1.00 73.50 196 PRO A C 1
ATOM 1655 O O . PRO A 1 196 ? -36.377 29.707 -71.635 1.00 73.50 196 PRO A O 1
ATOM 1658 N N . PRO A 1 197 ? -35.951 27.507 -71.833 1.00 71.81 197 PRO A N 1
ATOM 1659 C CA . PRO A 1 197 ? -37.185 27.117 -71.157 1.00 71.81 197 PRO A CA 1
ATOM 1660 C C . PRO A 1 197 ? -37.175 27.493 -69.675 1.00 71.81 197 PRO A C 1
ATOM 1662 O O . PRO A 1 197 ? -38.219 27.876 -69.158 1.00 71.81 197 PRO A O 1
ATOM 1665 N N . ALA A 1 198 ? -36.021 27.488 -68.995 1.00 71.31 198 ALA A N 1
ATOM 1666 C CA . ALA A 1 198 ? -35.940 27.943 -67.606 1.00 71.31 198 ALA A CA 1
ATOM 1667 C C . ALA A 1 198 ? -36.305 29.430 -67.462 1.00 71.31 198 ALA A C 1
ATOM 1669 O O . ALA A 1 198 ? -37.050 29.807 -66.554 1.00 71.31 198 ALA A O 1
ATOM 1670 N N . ARG A 1 199 ? -35.836 30.286 -68.383 1.00 72.94 199 ARG A N 1
ATOM 1671 C CA . ARG A 1 199 ? -36.222 31.708 -68.402 1.00 72.94 199 ARG A CA 1
ATOM 1672 C C . ARG A 1 199 ? -37.700 31.891 -68.731 1.00 72.94 199 ARG A C 1
ATOM 1674 O O . ARG A 1 199 ? -38.348 32.750 -68.133 1.00 72.94 199 ARG A O 1
ATOM 1681 N N . TRP A 1 200 ? -38.234 31.089 -69.649 1.00 79.56 200 TRP A N 1
ATOM 1682 C CA . TRP A 1 200 ? -39.651 31.135 -70.000 1.00 79.56 200 TRP A CA 1
ATOM 1683 C C . TRP A 1 200 ? -40.522 30.721 -68.805 1.00 79.56 200 TRP A C 1
ATOM 1685 O O . TRP A 1 200 ? -41.357 31.502 -68.358 1.00 79.56 200 TRP A O 1
ATOM 1695 N N . LEU A 1 201 ? -40.235 29.578 -68.178 1.00 78.50 201 LEU A N 1
ATOM 1696 C CA . LEU A 1 201 ? -40.961 29.077 -67.008 1.00 78.50 201 LEU A CA 1
ATOM 1697 C C . LEU A 1 201 ? -40.910 30.059 -65.824 1.00 78.50 201 LEU A C 1
ATOM 1699 O O . LEU A 1 201 ? -41.919 30.297 -65.158 1.00 78.50 201 LEU A O 1
ATOM 1703 N N . HIS A 1 202 ? -39.752 30.686 -65.591 1.00 68.81 202 HIS A N 1
ATOM 1704 C CA . HIS A 1 202 ? -39.615 31.694 -64.543 1.00 68.81 202 HIS A CA 1
ATOM 1705 C C . HIS A 1 202 ? -40.497 32.924 -64.795 1.00 68.81 202 HIS A C 1
ATOM 1707 O O . HIS A 1 202 ? -41.119 33.456 -63.875 1.00 68.81 202 HIS A O 1
ATOM 1713 N N . THR A 1 203 ? -40.563 33.373 -66.047 1.00 74.12 203 THR A N 1
ATOM 1714 C CA . THR A 1 203 ? -41.305 34.587 -66.400 1.00 74.12 203 THR A CA 1
ATOM 1715 C C . THR A 1 203 ? -42.811 34.340 -66.433 1.00 74.12 203 THR A C 1
ATOM 1717 O O . THR A 1 203 ? -43.565 35.185 -65.962 1.00 74.12 203 THR A O 1
ATOM 1720 N N . TRP A 1 204 ? -43.243 33.181 -66.933 1.00 75.38 204 TRP A N 1
ATOM 1721 C CA . TRP A 1 204 ? -44.656 32.890 -67.178 1.00 75.38 204 TRP A CA 1
ATOM 1722 C C . TRP A 1 204 ? -45.379 32.208 -66.018 1.00 75.38 204 TRP A C 1
ATOM 1724 O O . TRP A 1 204 ? -46.586 32.371 -65.898 1.00 75.38 204 TRP A O 1
ATOM 1734 N N . VAL A 1 205 ? -44.677 31.463 -65.159 1.00 71.88 205 VAL A N 1
ATOM 1735 C CA . VAL A 1 205 ? -45.325 30.650 -64.112 1.00 71.88 205 VAL A CA 1
ATOM 1736 C C . VAL A 1 205 ? -44.899 31.093 -62.719 1.00 71.88 205 VAL A C 1
ATOM 1738 O O . VAL A 1 205 ? -45.739 31.363 -61.863 1.00 71.88 205 VAL A O 1
ATOM 1741 N N . LEU A 1 206 ? -43.592 31.230 -62.483 1.00 71.81 206 LEU A N 1
ATOM 1742 C CA . LEU A 1 206 ? -43.094 31.537 -61.139 1.00 71.81 206 LEU A CA 1
ATOM 1743 C C . LEU A 1 206 ? -43.403 32.973 -60.709 1.00 71.81 206 LEU A C 1
ATOM 1745 O O . LEU A 1 206 ? -43.751 33.182 -59.550 1.00 71.81 206 LEU A O 1
ATOM 1749 N N . ARG A 1 207 ? -43.336 33.952 -61.622 1.00 76.88 207 ARG A N 1
ATOM 1750 C CA . ARG A 1 207 ? -43.728 35.339 -61.317 1.00 76.88 207 ARG A CA 1
ATOM 1751 C C . ARG A 1 207 ? -45.199 35.486 -60.907 1.00 76.88 207 ARG A C 1
ATOM 1753 O O . ARG A 1 207 ? -45.422 35.971 -59.803 1.00 76.88 207 ARG A O 1
ATOM 1760 N N . PRO A 1 208 ? -46.194 35.036 -61.693 1.00 76.25 208 PRO A N 1
ATOM 1761 C CA . PRO A 1 208 ? -47.593 35.211 -61.305 1.00 76.25 208 PRO A CA 1
ATOM 1762 C C . PRO A 1 208 ? -47.962 34.437 -60.035 1.00 76.25 208 PRO A C 1
ATOM 1764 O O . PRO A 1 208 ? -48.730 34.945 -59.220 1.00 76.25 208 PRO A O 1
ATOM 1767 N N . ILE A 1 209 ? -47.381 33.253 -59.800 1.00 78.12 209 ILE A N 1
ATOM 1768 C CA . ILE A 1 209 ? -47.591 32.519 -58.541 1.00 78.12 209 ILE A CA 1
ATOM 1769 C C . ILE A 1 209 ? -46.952 33.264 -57.367 1.00 78.12 209 ILE A C 1
ATOM 1771 O O . ILE A 1 209 ? -47.571 33.369 -56.308 1.00 78.12 209 ILE A O 1
ATOM 1775 N N . ALA A 1 210 ? -45.747 33.818 -57.539 1.00 77.50 210 ALA A N 1
ATOM 1776 C CA . ALA A 1 210 ? -45.100 34.625 -56.509 1.00 77.50 210 ALA A CA 1
ATOM 1777 C C . ALA A 1 210 ? -45.913 35.884 -56.185 1.00 77.50 210 ALA A C 1
ATOM 1779 O O . ALA A 1 210 ? -46.070 36.207 -55.010 1.00 77.50 210 ALA A O 1
ATOM 1780 N N . ASP A 1 211 ? -46.478 36.548 -57.193 1.00 77.12 211 ASP A N 1
ATOM 1781 C CA . ASP A 1 211 ? -47.324 37.728 -57.006 1.00 77.12 211 ASP A CA 1
ATOM 1782 C C . ASP A 1 211 ? -48.656 37.362 -56.335 1.00 77.12 211 ASP A C 1
ATOM 1784 O O . ASP A 1 211 ? -49.068 38.028 -55.388 1.00 77.12 211 ASP A O 1
ATOM 1788 N N . THR A 1 212 ? -49.279 36.245 -56.722 1.00 81.19 212 THR A N 1
ATOM 1789 C CA . THR A 1 212 ? -50.532 35.761 -56.112 1.00 81.19 212 THR A CA 1
ATOM 1790 C C . THR A 1 212 ? -50.317 35.342 -54.659 1.00 81.19 212 THR A C 1
ATOM 1792 O O . THR A 1 212 ? -51.058 35.753 -53.768 1.00 81.19 212 THR A O 1
ATOM 1795 N N . THR A 1 213 ? -49.253 34.584 -54.391 1.00 78.31 213 THR A N 1
ATOM 1796 C CA . THR A 1 213 ? -48.879 34.169 -53.032 1.00 78.31 213 THR A CA 1
ATOM 1797 C C . THR A 1 213 ? -48.519 35.384 -52.184 1.00 78.31 213 THR A C 1
ATOM 1799 O O . THR A 1 213 ? -48.903 35.460 -51.020 1.00 78.31 213 THR A O 1
ATOM 1802 N N . ARG A 1 214 ? -47.831 36.378 -52.764 1.00 73.50 214 ARG A N 1
ATOM 1803 C CA . ARG A 1 214 ? -47.519 37.639 -52.086 1.00 73.50 214 ARG A CA 1
ATOM 1804 C C . ARG A 1 214 ? -48.797 38.401 -51.740 1.00 73.50 214 ARG A C 1
ATOM 1806 O O . ARG A 1 214 ? -48.903 38.846 -50.602 1.00 73.50 214 ARG A O 1
ATOM 1813 N N . SER A 1 215 ? -49.771 38.500 -52.642 1.00 71.69 215 SER A N 1
ATOM 1814 C CA . SER A 1 215 ? -51.068 39.123 -52.350 1.00 71.69 215 SER A CA 1
ATOM 1815 C C . SER A 1 215 ? -51.801 38.393 -51.223 1.00 71.69 215 SER A C 1
ATOM 1817 O O . SER A 1 215 ? -52.157 39.027 -50.237 1.00 71.69 215 SER A O 1
ATOM 1819 N N . ILE A 1 216 ? -51.912 37.062 -51.287 1.00 79.44 216 ILE A N 1
ATOM 1820 C CA . ILE A 1 216 ? -52.599 36.252 -50.265 1.00 79.44 216 ILE A CA 1
ATOM 1821 C C . ILE A 1 216 ? -51.920 36.372 -48.894 1.00 79.44 216 ILE A C 1
ATOM 1823 O O . ILE A 1 216 ? -52.593 36.583 -47.888 1.00 79.44 216 ILE A O 1
ATOM 1827 N N . LEU A 1 217 ? -50.586 36.303 -48.835 1.00 75.19 217 LEU A N 1
ATOM 1828 C CA . LEU A 1 217 ? -49.836 36.455 -47.582 1.00 75.19 217 LEU A CA 1
ATOM 1829 C C . LEU A 1 217 ? -49.963 37.860 -46.981 1.00 75.19 217 LEU A C 1
ATOM 1831 O O . LEU A 1 217 ? -49.892 38.007 -45.761 1.00 75.19 217 LEU A O 1
ATOM 1835 N N . THR A 1 218 ? -50.158 38.880 -47.820 1.00 74.25 218 THR A N 1
ATOM 1836 C CA . THR A 1 218 ? -50.394 40.254 -47.359 1.00 74.25 218 THR A CA 1
ATOM 1837 C C . THR A 1 218 ? -51.831 40.409 -46.847 1.00 74.25 218 THR A C 1
ATOM 1839 O O . THR A 1 218 ? -52.036 40.990 -45.787 1.00 74.25 218 THR A O 1
ATOM 1842 N N . THR A 1 219 ? -52.824 39.830 -47.534 1.00 75.38 219 THR A N 1
ATOM 1843 C CA . THR A 1 219 ? -54.237 39.852 -47.110 1.00 75.38 219 THR A CA 1
ATOM 1844 C C . THR A 1 219 ? -54.476 39.068 -45.819 1.00 75.38 219 THR A C 1
ATOM 1846 O O . THR A 1 219 ? -55.262 39.498 -44.983 1.00 75.38 219 THR A O 1
ATOM 1849 N N . LEU A 1 220 ? -53.771 37.952 -45.613 1.00 77.62 220 LEU A N 1
ATOM 1850 C CA . LEU A 1 220 ? -53.843 37.157 -44.381 1.00 77.62 220 LEU A CA 1
ATOM 1851 C C . LEU A 1 220 ? -53.067 37.777 -43.204 1.00 77.62 220 LEU A C 1
ATOM 1853 O O . LEU A 1 220 ? -53.011 37.180 -42.133 1.00 77.62 220 LEU A O 1
ATOM 1857 N N . GLY A 1 221 ? -52.433 38.942 -43.385 1.00 69.56 221 GLY A N 1
ATOM 1858 C CA . GLY A 1 221 ? -51.694 39.645 -42.329 1.00 69.56 221 GLY A CA 1
ATOM 1859 C C . GLY A 1 221 ? -50.413 38.944 -41.855 1.00 69.56 221 GLY A C 1
ATOM 1860 O O . GLY A 1 221 ? -49.753 39.431 -40.942 1.00 69.56 221 GLY A O 1
ATOM 1861 N N . LEU A 1 222 ? -50.022 37.830 -42.484 1.00 68.31 222 LEU A N 1
ATOM 1862 C CA . LEU A 1 222 ? -48.839 37.032 -42.130 1.00 68.31 222 LEU A CA 1
ATOM 1863 C C . LEU A 1 222 ? -47.525 37.648 -42.629 1.00 68.31 222 LEU A C 1
ATOM 1865 O O . LEU A 1 222 ? -46.438 37.173 -42.295 1.00 68.31 222 LEU A O 1
ATOM 1869 N N . ARG A 1 223 ? -47.605 38.708 -43.438 1.00 66.31 223 ARG A N 1
ATOM 1870 C CA . ARG A 1 223 ? -46.448 39.453 -43.922 1.00 66.31 223 ARG A CA 1
ATOM 1871 C C . ARG A 1 223 ? -46.707 40.947 -43.774 1.00 66.31 223 ARG A C 1
ATOM 1873 O O . ARG A 1 223 ? -47.489 41.516 -44.528 1.00 66.31 223 ARG A O 1
ATOM 1880 N N . GLU A 1 224 ? -46.028 41.572 -42.814 1.00 64.69 224 GLU A N 1
ATOM 1881 C CA . GLU A 1 224 ? -46.022 43.029 -42.663 1.00 64.69 224 GLU A CA 1
ATOM 1882 C C . GLU A 1 224 ? -45.597 43.679 -43.997 1.00 64.69 224 GLU A C 1
ATOM 1884 O O . GLU A 1 224 ? -44.643 43.195 -44.632 1.00 64.69 224 GLU A O 1
ATOM 1889 N N . PRO A 1 225 ? -46.275 44.754 -44.453 1.00 63.19 225 PRO A N 1
ATOM 1890 C CA . PRO A 1 225 ? -45.830 45.504 -45.621 1.00 63.19 225 PRO A CA 1
ATOM 1891 C C . PRO A 1 225 ? -44.362 45.890 -45.419 1.00 63.19 225 PRO A C 1
ATOM 1893 O O . PRO A 1 225 ? -43.952 46.144 -44.282 1.00 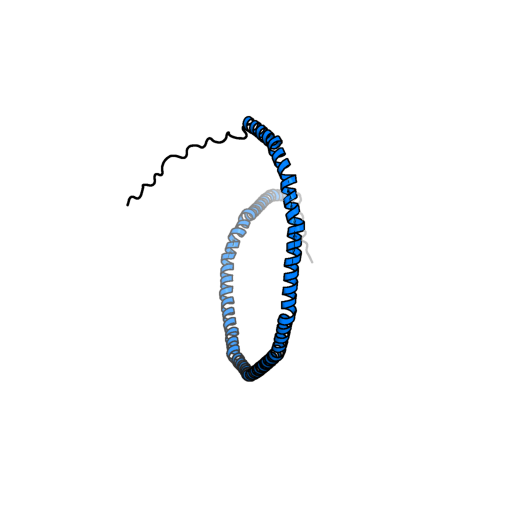63.19 225 PRO A O 1
ATOM 1896 N N . PRO A 1 226 ? -43.541 45.878 -46.487 1.00 63.31 226 PRO A N 1
ATOM 1897 C CA . PRO A 1 226 ? -42.107 46.088 -46.367 1.00 63.31 226 PRO A CA 1
ATOM 1898 C C . PRO A 1 226 ? -41.895 47.371 -45.582 1.00 63.31 226 PRO A C 1
ATOM 1900 O O . PRO A 1 226 ? -42.296 48.429 -46.061 1.00 63.31 226 PRO A O 1
ATOM 1903 N N . ARG A 1 227 ? -41.332 47.251 -44.367 1.00 58.38 227 ARG A N 1
ATOM 1904 C CA . ARG A 1 227 ? -41.058 48.389 -43.491 1.00 58.38 227 ARG A CA 1
ATOM 1905 C C . ARG A 1 227 ? -40.371 49.438 -44.339 1.00 58.38 227 ARG A C 1
ATOM 1907 O O . ARG A 1 227 ? -39.215 49.275 -44.737 1.00 58.38 227 ARG A O 1
ATOM 1914 N N . SER A 1 228 ? -41.138 50.477 -44.649 1.00 53.16 228 SER A N 1
ATOM 1915 C CA . SER A 1 228 ? -40.667 51.741 -45.170 1.00 53.16 228 SER A CA 1
ATOM 1916 C C . SER A 1 228 ? -39.423 52.068 -44.370 1.00 53.16 228 SER A C 1
ATOM 1918 O O . SER A 1 228 ? -39.504 52.184 -43.146 1.00 53.16 228 SER A O 1
ATOM 1920 N N . ARG A 1 229 ? -38.275 52.074 -45.060 1.00 58.34 229 ARG A N 1
ATOM 1921 C CA . ARG A 1 229 ? -36.958 52.377 -44.504 1.00 58.34 229 ARG A CA 1
ATOM 1922 C C . ARG A 1 229 ? -37.116 53.572 -43.576 1.00 58.34 229 ARG A C 1
ATOM 1924 O O . ARG A 1 229 ? -37.272 54.696 -44.045 1.00 58.34 229 ARG A O 1
ATOM 1931 N N . HIS A 1 230 ? -37.141 53.308 -42.273 1.00 50.06 230 HIS A N 1
ATOM 1932 C CA . HIS A 1 230 ? -37.222 54.372 -41.294 1.00 50.06 230 HIS A CA 1
ATOM 1933 C C . HIS A 1 230 ? -35.928 55.182 -41.441 1.00 50.06 230 HIS A C 1
ATOM 1935 O O . HIS A 1 230 ? -34.857 54.569 -41.545 1.00 50.06 230 HIS A O 1
ATOM 1941 N N . PRO A 1 231 ? -35.993 56.522 -41.516 1.00 60.78 231 PRO A N 1
ATOM 1942 C CA . PRO A 1 231 ? -34.838 57.338 -41.842 1.00 60.78 231 PRO A CA 1
ATOM 1943 C C . PRO A 1 231 ? -33.788 57.136 -40.758 1.00 60.78 231 PRO A C 1
ATOM 1945 O O . PRO A 1 231 ? -34.024 57.445 -39.587 1.00 60.78 231 PRO A O 1
ATOM 1948 N N . LEU A 1 232 ? -32.628 56.600 -41.135 1.00 62.66 232 LEU A N 1
ATOM 1949 C CA . LEU A 1 232 ? -31.443 56.676 -40.297 1.00 62.66 232 LEU A CA 1
ATOM 1950 C C . LEU A 1 232 ? -31.040 58.149 -40.227 1.00 62.66 232 LEU A C 1
ATOM 1952 O O . LEU A 1 232 ? -30.398 58.691 -41.120 1.00 62.66 232 LEU A O 1
ATOM 1956 N N . ARG A 1 233 ? -31.570 58.776 -39.178 1.00 56.00 233 ARG A N 1
ATOM 1957 C CA . ARG A 1 233 ? -30.994 59.789 -38.296 1.00 56.00 233 ARG A CA 1
ATOM 1958 C C . ARG A 1 233 ? -29.795 60.568 -38.879 1.00 56.00 233 ARG A C 1
ATOM 1960 O O . ARG A 1 233 ? -28.745 59.974 -39.127 1.00 56.00 233 ARG A O 1
ATOM 1967 N N . PRO A 1 234 ? -29.908 61.901 -39.013 1.00 61.56 234 PRO A N 1
ATOM 1968 C CA . PRO A 1 234 ? -28.821 62.748 -39.475 1.00 61.56 234 PRO A CA 1
ATOM 1969 C C . PRO A 1 234 ? -27.754 62.848 -38.383 1.00 61.56 234 PRO A C 1
ATOM 1971 O O . PRO A 1 234 ? -28.071 62.901 -37.195 1.00 61.56 234 PRO A O 1
ATOM 1974 N N . GLY A 1 235 ? -26.489 62.922 -38.788 1.00 57.88 235 GLY A N 1
ATOM 1975 C CA . GLY A 1 235 ? -25.420 63.353 -37.893 1.00 57.88 235 GLY A CA 1
ATOM 1976 C C . GLY A 1 235 ? -24.228 62.416 -37.851 1.00 57.88 235 GLY A C 1
ATOM 1977 O O . GLY A 1 235 ? -24.052 61.663 -36.900 1.00 57.88 235 GLY A O 1
ATOM 1978 N N . ARG A 1 236 ? -23.359 62.550 -38.851 1.00 56.97 236 ARG A N 1
ATOM 1979 C CA . ARG A 1 236 ? -21.903 62.582 -38.663 1.00 56.97 236 ARG A CA 1
ATOM 1980 C C . ARG A 1 236 ? -21.310 63.313 -39.861 1.00 56.97 236 ARG A C 1
ATOM 1982 O O . ARG A 1 236 ? -21.019 62.712 -40.886 1.00 56.97 236 ARG A O 1
ATOM 1989 N N . HIS A 1 237 ? -21.191 64.630 -39.722 1.00 61.41 237 HIS A N 1
ATOM 1990 C CA . HIS A 1 237 ? -20.293 65.442 -40.534 1.00 61.41 237 HIS A CA 1
ATOM 1991 C C . HIS A 1 237 ? -18.849 65.143 -40.108 1.00 61.41 237 HIS A C 1
ATOM 1993 O O . HIS A 1 237 ? -18.520 65.374 -38.943 1.00 61.41 237 HIS A O 1
ATOM 1999 N N . PRO A 1 238 ? -17.965 64.681 -41.003 1.00 66.94 238 PRO A N 1
ATOM 2000 C CA . PRO A 1 238 ? -16.531 64.804 -40.811 1.00 66.94 238 PRO A CA 1
ATOM 2001 C C . PRO A 1 238 ? -16.102 66.187 -41.316 1.00 66.94 238 PRO A C 1
ATOM 2003 O O . PRO A 1 238 ? -16.354 66.539 -42.469 1.00 66.94 238 PRO A O 1
ATOM 2006 N N . GLN A 1 239 ? -15.475 66.980 -40.446 1.00 63.19 239 GLN A N 1
ATOM 2007 C CA . GLN A 1 239 ? -14.825 68.228 -40.837 1.00 63.19 239 GLN A CA 1
ATOM 2008 C C . GLN A 1 239 ? -13.761 67.990 -41.927 1.00 63.19 239 GLN A C 1
ATOM 2010 O O . GLN A 1 239 ? -13.034 66.993 -41.870 1.00 63.19 239 GLN A O 1
ATOM 2015 N N . PRO A 1 240 ? -13.604 68.927 -42.878 1.00 66.38 240 PRO A N 1
ATOM 2016 C CA . PRO A 1 240 ? -12.518 68.894 -43.841 1.00 66.38 240 PRO A CA 1
ATOM 2017 C C . PRO A 1 240 ? -11.213 69.344 -43.174 1.00 66.38 240 PRO A C 1
ATOM 2019 O O . PRO A 1 240 ? -11.086 70.485 -42.733 1.00 66.38 240 PRO A O 1
ATOM 2022 N N . ARG A 1 241 ? -10.209 68.460 -43.161 1.00 59.91 241 ARG A N 1
ATOM 2023 C CA . ARG A 1 241 ? -8.803 68.856 -43.005 1.00 59.91 241 ARG A CA 1
ATOM 2024 C C . ARG A 1 241 ? -8.459 69.826 -44.138 1.00 59.91 241 ARG A C 1
ATOM 2026 O O . ARG A 1 241 ? -8.284 69.404 -45.281 1.00 59.91 241 ARG A O 1
ATOM 2033 N N . ARG A 1 242 ? -8.384 71.120 -43.827 1.00 61.28 242 ARG A N 1
ATOM 2034 C CA . ARG A 1 242 ? -7.635 72.080 -44.637 1.00 61.28 242 ARG A CA 1
ATOM 2035 C C . ARG A 1 242 ? -6.149 71.984 -44.293 1.00 61.28 242 ARG A C 1
ATOM 2037 O O . ARG A 1 242 ? -5.786 71.628 -43.174 1.00 61.28 242 ARG A O 1
ATOM 2044 N N . ARG A 1 243 ? -5.370 72.232 -45.344 1.00 58.47 243 ARG A N 1
ATOM 2045 C CA . ARG A 1 243 ? -3.933 72.501 -45.364 1.00 58.47 243 ARG A CA 1
ATOM 2046 C C . ARG A 1 243 ? -3.553 73.627 -44.414 1.00 58.47 243 ARG A C 1
ATOM 2048 O O . ARG A 1 243 ? -4.416 74.514 -44.224 1.00 58.47 243 ARG A O 1
#

Radius of gyration: 64.03 Å; Cα contacts (8 Å, |Δi|>4): 42; chains: 1; bounding box: 104×120×148 Å

Foldseek 3Di:
DDPPPPPPDDDPVVVVVVVVVCCVPVVVVVVVVVVVVVVVVVCCVPPVVCCCVPPVVVCCCVVPVVVVVVCCCVVPVVVVVVCCCVVPVVVVVVCCVPPVVVVVVVVVVVVVVCVVVVVVVVVVVVVVVVVVVVVVVVVCCVPCVVVVVVVVVCCVPPVVVVVVVVVVCCCVPVVVCCCPVPVVVVVVCCVPPPVVVVVVCCVPPVVVVVVVVVVVCVVVVVDDDDPPPDDPDDDDDDDDDDD

pLDDT: mean 78.72, std 9.78, range [47.25, 95.0]

Secondary structure (DSSP, 8-state):
-------PPPPHHHHHHHHHHHHHHHHHHHHHHHHHHHHHHHHIIIIIHHHIIIIIHHHHIIIIIHHHHHHIIIIIIHHHHHHHIIIIIHHHHHHIIIIIHHHHHHHHHHHHHHHHHHHHHHHHHHHHHHHHHHHHHHHHHHHHHHHHHHHHHHIIIIIHHHHHHHHHHHHHHHHHHHIIIIIHHHHHHIIIIIHHHHHHHIIIIIHHHHHHHHHHHHHTTSS-------------PPPP---

Mean predicted aligned error: 21.88 Å